Protein 1XVS (pdb70)

Organism: Vibrio cholerae serotype O1 (strain ATCC 39315 / El Tor Inaba N16961) (NCBI:txid243277)

Solvent-accessible surface area: 13783 Å² total

Structure (mmCIF, N/CA/C/O backbone):
data_1XVS
#
_entry.id   1XVS
#
_cell.length_a   90.138
_cell.length_b   67.998
_cell.length_c   64.002
_cell.angle_alpha   90.00
_cell.angle_beta   131.43
_cell.angle_gamma   90.00
#
_symmetry.space_group_name_H-M   'C 1 2 1'
#
loop_
_entity.id
_entity.type
_entity.pdbx_description
1 polymer 'Protein apaG'
2 non-polymer GLYCEROL
3 water water
#
loop_
_atom_site.group_PDB
_atom_site.id
_atom_site.type_symbol
_atom_site.label_atom_id
_atom_site.label_alt_id
_atom_site.label_comp_id
_atom_site.label_asym_id
_atom_site.label_entity_id
_atom_site.label_seq_id
_atom_site.pdbx_PDB_ins_code
_atom_site.Cartn_x
_atom_site.Cartn_y
_atom_site.Cartn_z
_atom_site.occupancy
_atom_site.B_iso_or_equiv
_atom_site.auth_seq_id
_atom_site.auth_comp_id
_atom_site.auth_asym_id
_atom_site.auth_atom_id
_atom_site.pdbx_PDB_model_num
ATOM 9 N N . ASP A 1 2 ? 10.624 -6.019 25.524 1.00 24.92 2 ASP A N 1
ATOM 10 C CA . ASP A 1 2 ? 11.002 -5.232 24.380 1.00 25.01 2 ASP A CA 1
ATOM 11 C C . ASP A 1 2 ? 9.929 -5.148 23.337 1.00 22.38 2 ASP A C 1
ATOM 12 O O . ASP A 1 2 ? 9.573 -6.141 22.800 1.00 18.71 2 ASP A O 1
ATOM 17 N N . VAL A 1 3 ? 9.450 -3.947 23.027 1.00 18.89 3 VAL A N 1
ATOM 18 C CA . VAL A 1 3 ? 8.367 -3.812 22.010 1.00 19.00 3 VAL A CA 1
ATOM 19 C C . VAL A 1 3 ? 8.714 -2.843 20.887 1.00 18.69 3 VAL A C 1
ATOM 20 O O . VAL A 1 3 ? 7.844 -2.178 20.340 1.00 19.88 3 VAL A O 1
ATOM 24 N N . SER A 1 4 ? 10.002 -2.669 20.659 1.00 20.54 4 SER A N 1
ATOM 25 C CA . SER A 1 4 ? 10.546 -1.835 19.566 1.00 22.69 4 SER A CA 1
ATOM 26 C C . SER A 1 4 ? 11.261 -2.804 18.627 1.00 22.07 4 SER A C 1
ATOM 27 O O . SER A 1 4 ? 11.870 -3.803 19.127 1.00 25.56 4 SER A O 1
ATOM 30 N N . LEU A 1 5 ? 11.307 -2.551 17.319 1.00 22.23 5 LEU A N 1
ATOM 31 C CA . LEU A 1 5 ? 12.128 -3.482 16.416 1.00 22.40 5 LEU A CA 1
ATOM 32 C C . LEU A 1 5 ? 13.620 -3.405 16.794 1.00 21.21 5 LEU A C 1
ATOM 33 O O . LEU A 1 5 ? 14.028 -2.412 17.352 1.00 21.55 5 LEU A O 1
ATOM 38 N N . PRO A 1 6 ? 14.418 -4.449 16.554 1.00 22.06 6 PRO A N 1
ATOM 39 C CA . PRO A 1 6 ? 15.861 -4.344 16.872 1.00 21.22 6 PRO A CA 1
ATOM 40 C C . PRO A 1 6 ? 16.524 -3.078 16.290 1.00 21.65 6 PRO A C 1
ATOM 41 O O . PRO A 1 6 ? 16.276 -2.722 15.195 1.00 21.23 6 PRO A O 1
ATOM 45 N N . CYS A 1 7 ? 17.273 -2.347 17.083 1.00 20.98 7 CYS A N 1
ATOM 46 C CA . CYS A 1 7 ? 17.881 -1.126 16.550 1.00 23.63 7 CYS A CA 1
ATOM 47 C C . CYS A 1 7 ? 19.136 -1.427 15.681 1.00 22.63 7 CYS A C 1
ATOM 48 O O . CYS A 1 7 ? 20.109 -2.032 16.167 1.00 22.99 7 CYS A O 1
ATOM 51 N N . ILE A 1 8 ? 19.066 -1.031 14.417 1.00 24.06 8 ILE A N 1
ATOM 52 C CA . ILE A 1 8 ? 20.131 -1.175 13.478 1.00 23.29 8 ILE A CA 1
ATOM 53 C C . ILE A 1 8 ? 20.573 0.244 13.119 1.00 23.43 8 ILE A C 1
ATOM 54 O O . ILE A 1 8 ? 19.696 1.002 12.610 1.00 23.58 8 ILE A O 1
ATOM 59 N N . LYS A 1 9 ? 21.860 0.637 13.336 1.00 20.69 9 LYS A N 1
ATOM 60 C CA . LYS A 1 9 ? 22.307 1.983 12.960 1.00 23.58 9 LYS A CA 1
ATOM 61 C C . LYS A 1 9 ? 23.106 1.867 11.673 1.00 21.60 9 LYS A C 1
ATOM 62 O O . LYS A 1 9 ? 24.015 1.122 11.569 1.00 21.10 9 LYS A O 1
ATOM 68 N N . ILE A 1 10 ? 22.744 2.583 10.650 1.00 25.16 10 ILE A N 1
ATOM 69 C CA . ILE A 1 10 ? 23.533 2.544 9.375 1.00 23.87 10 ILE A CA 1
ATOM 70 C C . ILE A 1 10 ? 24.225 3.897 9.072 1.00 24.00 10 ILE A C 1
ATOM 71 O O . ILE A 1 10 ? 23.602 4.984 9.171 1.00 21.06 10 ILE A O 1
ATOM 76 N N . GLN A 1 11 ? 25.517 3.836 8.712 1.00 23.06 11 GLN A N 1
ATOM 77 C CA . GLN A 1 11 ? 26.282 5.005 8.303 1.00 22.14 11 GLN A CA 1
ATOM 78 C C . GLN A 1 11 ? 26.893 4.748 6.932 1.00 19.75 11 GLN A C 1
ATOM 79 O O . GLN A 1 11 ? 27.151 3.652 6.592 1.00 19.17 11 GLN A O 1
ATOM 85 N N . VAL A 1 12 ? 27.154 5.778 6.194 1.00 17.75 12 VAL A N 1
ATOM 86 C CA . VAL A 1 12 ? 27.626 5.600 4.884 1.00 19.45 12 VAL A CA 1
ATOM 87 C C . VAL A 1 12 ? 28.659 6.708 4.631 1.00 21.00 12 VAL A C 1
ATOM 88 O O . VAL A 1 12 ? 28.576 7.819 5.200 1.00 20.46 12 VAL A O 1
ATOM 92 N N . GLN A 1 13 ? 29.714 6.386 3.892 1.00 21.89 13 GLN A N 1
ATOM 93 C CA . GLN A 1 13 ? 30.636 7.408 3.404 1.00 23.18 13 GLN A CA 1
ATOM 94 C C . GLN A 1 13 ? 30.713 7.131 1.920 1.00 22.99 13 GLN A C 1
ATOM 95 O O . GLN A 1 13 ? 30.719 5.969 1.499 1.00 22.05 13 GLN A O 1
ATOM 101 N N . THR A 1 14 ? 30.910 8.160 1.142 1.00 22.51 14 THR A N 1
ATOM 102 C CA . THR A 1 14 ? 30.928 8.046 -0.318 1.00 25.56 14 THR A CA 1
ATOM 103 C C . THR A 1 14 ? 32.105 8.859 -0.834 1.00 25.83 14 THR A C 1
ATOM 104 O O . THR A 1 14 ? 32.691 9.677 -0.108 1.00 25.45 14 THR A O 1
ATOM 108 N N . ARG A 1 15 ? 32.523 8.536 -2.056 1.00 25.65 15 ARG A N 1
ATOM 109 C CA . ARG A 1 15 ? 33.698 9.139 -2.673 1.00 25.38 15 ARG A CA 1
ATOM 110 C C . ARG A 1 15 ? 33.428 8.974 -4.149 1.00 23.04 15 ARG A C 1
ATOM 111 O O . ARG A 1 15 ? 33.101 7.906 -4.576 1.00 22.89 15 ARG A O 1
ATOM 119 N N . TYR A 1 16 ? 33.572 10.030 -4.916 1.00 23.01 16 TYR A N 1
ATOM 120 C CA . TYR A 1 16 ? 33.655 9.976 -6.384 1.00 24.39 16 TYR A CA 1
ATOM 121 C C . TYR A 1 16 ? 35.008 9.366 -6.822 1.00 25.14 16 TYR A C 1
ATOM 122 O O . TYR A 1 16 ? 36.033 9.780 -6.329 1.00 27.30 16 TYR A O 1
ATOM 131 N N . ILE A 1 17 ? 34.987 8.403 -7.737 1.00 25.78 17 ILE A N 1
ATOM 132 C CA . ILE A 1 17 ? 36.118 7.773 -8.303 1.00 25.51 17 ILE A CA 1
ATOM 133 C C . ILE A 1 17 ? 36.407 8.449 -9.681 1.00 25.71 17 ILE A C 1
ATOM 134 O O . ILE A 1 17 ? 35.846 8.110 -10.739 1.00 24.11 17 ILE A O 1
ATOM 139 N N . GLU A 1 18 ? 37.286 9.423 -9.656 1.00 25.40 18 GLU A N 1
ATOM 140 C CA . GLU A 1 18 ? 37.609 10.132 -10.881 1.00 31.15 18 GLU A CA 1
ATOM 141 C C . GLU A 1 18 ? 38.244 9.213 -11.946 1.00 32.82 18 GLU A C 1
ATOM 142 O O . GLU A 1 18 ? 37.865 9.286 -13.154 1.00 32.14 18 GLU A O 1
ATOM 148 N N . GLU A 1 19 ? 39.116 8.297 -11.459 1.00 34.15 19 GLU A N 1
ATOM 149 C CA . GLU A 1 19 ? 39.777 7.229 -12.278 1.00 37.56 19 GLU A CA 1
ATOM 150 C C . GLU A 1 19 ? 38.861 6.148 -12.924 1.00 36.81 19 GLU A C 1
ATOM 151 O O . GLU A 1 19 ? 39.295 5.368 -13.778 1.00 36.59 19 GLU A O 1
ATOM 157 N N . GLN A 1 20 ? 37.594 6.130 -12.565 1.00 35.92 20 GLN A N 1
ATOM 158 C CA . GLN A 1 20 ? 36.680 5.231 -13.232 1.00 34.93 20 GLN A CA 1
ATOM 159 C C . GLN A 1 20 ? 35.615 5.922 -14.034 1.00 33.80 20 GLN A C 1
ATOM 160 O O . GLN A 1 20 ? 34.786 5.238 -14.640 1.00 33.27 20 GLN A O 1
ATOM 166 N N . SER A 1 21 ? 35.652 7.270 -14.045 1.00 31.01 21 SER A N 1
ATOM 167 C CA . SER A 1 21 ? 34.595 8.105 -14.578 1.00 29.21 21 SER A CA 1
ATOM 168 C C . SER A 1 21 ? 35.036 8.677 -15.876 1.00 27.65 21 SER A C 1
ATOM 169 O O . SER A 1 21 ? 36.202 8.754 -16.123 1.00 28.01 21 SER A O 1
ATOM 172 N N . ASN A 1 22 ? 34.073 9.175 -16.642 1.00 27.09 22 ASN A N 1
ATOM 173 C CA . ASN A 1 22 ? 34.316 9.893 -17.889 1.00 26.00 22 ASN A CA 1
ATOM 174 C C . ASN A 1 22 ? 33.216 10.960 -18.032 1.00 25.62 22 ASN A C 1
ATOM 175 O O . ASN A 1 22 ? 32.187 10.677 -18.652 1.00 26.83 22 ASN A O 1
ATOM 180 N N . PRO A 1 23 ? 33.391 12.170 -17.415 1.00 25.02 23 PRO A N 1
ATOM 181 C CA . PRO A 1 23 ? 32.405 13.282 -17.471 1.00 23.85 23 PRO A CA 1
ATOM 182 C C . PRO A 1 23 ? 31.966 13.619 -18.872 1.00 24.59 23 PRO A C 1
ATOM 183 O O . PRO A 1 23 ? 30.771 13.784 -19.131 1.00 24.17 23 PRO A O 1
ATOM 187 N N . GLU A 1 24 ? 32.895 13.594 -19.798 1.00 24.47 24 GLU A N 1
ATOM 188 C CA . GLU A 1 24 ? 32.566 13.794 -21.173 1.00 27.80 24 GLU A CA 1
ATOM 189 C C . GLU A 1 24 ? 31.484 12.911 -21.726 1.00 26.72 24 GLU A C 1
ATOM 190 O O . GLU A 1 24 ? 30.649 13.359 -22.473 1.00 28.44 24 GLU A O 1
ATOM 196 N N . TYR A 1 25 ? 31.549 11.652 -21.398 1.00 26.66 25 TYR A N 1
ATOM 197 C CA . TYR A 1 25 ? 30.556 10.664 -21.787 1.00 27.16 25 TYR A CA 1
ATOM 198 C C . TYR A 1 25 ? 29.485 10.479 -20.703 1.00 28.51 25 TYR A C 1
ATOM 199 O O . TYR A 1 25 ? 28.915 9.388 -20.642 1.00 29.14 25 TYR A O 1
ATOM 208 N N . GLN A 1 26 ? 29.277 11.465 -19.811 1.00 28.90 26 GLN A N 1
ATOM 209 C CA . GLN A 1 26 ? 28.271 11.334 -18.760 1.00 29.32 26 GLN A CA 1
ATOM 210 C C . GLN A 1 26 ? 28.315 10.055 -17.999 1.00 28.69 26 GLN A C 1
ATOM 211 O O . GLN A 1 26 ? 27.345 9.345 -17.863 1.00 28.30 26 GLN A O 1
ATOM 217 N N . ARG A 1 27 ? 29.472 9.756 -17.462 1.00 28.74 27 ARG A N 1
ATOM 218 C CA . ARG A 1 27 ? 29.645 8.593 -16.676 1.00 27.44 27 ARG A CA 1
ATOM 219 C C . ARG A 1 27 ? 30.391 9.056 -15.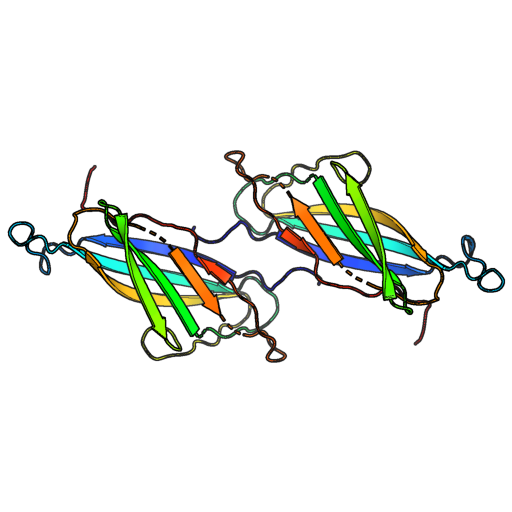427 1.00 25.63 27 ARG A C 1
ATOM 220 O O . ARG A 1 27 ? 31.552 9.485 -15.470 1.00 24.65 27 ARG A O 1
ATOM 228 N N . PHE A 1 28 ? 29.694 8.969 -14.296 1.00 24.57 28 PHE A N 1
ATOM 229 C CA . PHE A 1 28 ? 30.195 9.460 -13.012 1.00 24.73 28 PHE A CA 1
ATOM 230 C C . PHE A 1 28 ? 30.114 8.328 -12.027 1.00 25.10 28 PHE A C 1
ATOM 231 O O . PHE A 1 28 ? 28.997 7.873 -11.778 1.00 25.57 28 PHE A O 1
ATOM 239 N N . VAL A 1 29 ? 31.282 7.839 -11.534 1.00 24.30 29 VAL A N 1
ATOM 240 C CA . VAL A 1 29 ? 31.373 6.633 -10.733 1.00 24.13 29 VAL A CA 1
ATOM 241 C C . VAL A 1 29 ? 31.694 6.966 -9.289 1.00 24.80 29 VAL A C 1
ATOM 242 O O . VAL A 1 29 ? 32.630 7.747 -8.997 1.00 21.82 29 VAL A O 1
ATOM 246 N N . PHE A 1 30 ? 30.914 6.333 -8.381 1.00 24.37 30 PHE A N 1
ATOM 247 C CA . PHE A 1 30 ? 30.997 6.583 -6.957 1.00 23.31 30 PHE A CA 1
ATOM 248 C C . PHE A 1 30 ? 31.248 5.268 -6.193 1.00 22.88 30 PHE A C 1
ATOM 249 O O . PHE A 1 30 ? 30.781 4.195 -6.559 1.00 21.52 30 PHE A O 1
ATOM 257 N N . ALA A 1 31 ? 32.034 5.364 -5.131 1.00 21.87 31 ALA A N 1
ATOM 258 C CA . ALA A 1 31 ? 32.261 4.237 -4.270 1.00 21.70 31 ALA A CA 1
ATOM 259 C C . ALA A 1 31 ? 31.495 4.571 -2.975 1.00 21.88 31 ALA A C 1
ATOM 260 O O . ALA A 1 31 ? 31.332 5.747 -2.662 1.00 21.74 31 ALA A O 1
ATOM 262 N N . TYR A 1 32 ? 30.886 3.581 -2.324 1.00 23.25 32 TYR A N 1
ATOM 263 C CA . TYR A 1 32 ? 30.284 3.765 -0.993 1.00 24.50 32 TYR A CA 1
ATOM 264 C C . TYR A 1 32 ? 30.698 2.753 0.024 1.00 23.19 32 TYR A C 1
ATOM 265 O O . TYR A 1 32 ? 30.763 1.595 -0.289 1.00 24.11 32 TYR A O 1
ATOM 274 N N . LEU A 1 33 ? 30.927 3.209 1.256 1.00 22.55 33 LEU A N 1
ATOM 275 C CA . LEU A 1 33 ? 31.356 2.351 2.331 1.00 20.35 33 LEU A CA 1
ATOM 276 C C . LEU A 1 33 ? 30.311 2.367 3.486 1.00 19.01 33 LEU A C 1
ATOM 277 O O . LEU A 1 33 ? 29.969 3.424 3.986 1.00 16.33 33 LEU A O 1
ATOM 282 N N . ILE A 1 34 ? 29.717 1.225 3.835 1.00 16.47 34 ILE A N 1
ATOM 283 C CA . ILE A 1 34 ? 28.580 1.234 4.686 1.00 18.72 34 ILE A CA 1
ATOM 284 C C . ILE A 1 34 ? 28.879 0.418 5.904 1.00 18.11 34 ILE A C 1
ATOM 285 O O . ILE A 1 34 ? 29.432 -0.642 5.798 1.00 19.94 34 ILE A O 1
ATOM 290 N N . THR A 1 35 ? 28.450 0.891 7.053 1.00 20.13 35 THR A N 1
ATOM 291 C CA . THR A 1 35 ? 28.669 0.245 8.355 1.00 20.58 35 THR A CA 1
ATOM 292 C C . THR A 1 35 ? 27.262 0.028 8.904 1.00 21.52 35 THR A C 1
ATOM 293 O O . THR A 1 35 ? 26.425 0.922 8.834 1.00 22.88 35 THR A O 1
ATOM 297 N N . ILE A 1 36 ? 27.013 -1.188 9.374 1.00 21.26 36 ILE A N 1
ATOM 298 C CA . ILE A 1 36 ? 25.765 -1.653 9.941 1.00 21.45 36 ILE A CA 1
ATOM 299 C C . ILE A 1 36 ? 26.103 -2.088 11.355 1.00 22.92 36 ILE A C 1
ATOM 300 O O . ILE A 1 36 ? 26.865 -3.047 11.520 1.00 21.96 36 ILE A O 1
ATOM 305 N N . LYS A 1 37 ? 25.625 -1.329 12.347 1.00 22.93 37 LYS A N 1
ATOM 306 C CA . LYS A 1 37 ? 25.886 -1.613 13.789 1.00 22.85 37 LYS A CA 1
ATOM 307 C C . LYS A 1 37 ? 24.614 -2.167 14.428 1.00 22.37 37 LYS A C 1
ATOM 308 O O . LYS A 1 37 ? 23.501 -1.555 14.280 1.00 21.14 37 LYS A O 1
ATOM 314 N N . ASN A 1 38 ? 24.725 -3.319 15.071 1.00 19.53 38 ASN A N 1
ATOM 315 C CA . ASN A 1 38 ? 23.617 -3.930 15.680 1.00 20.44 38 ASN A CA 1
ATOM 316 C C . ASN A 1 38 ? 23.619 -3.329 17.064 1.00 22.47 38 ASN A C 1
ATOM 317 O O . ASN A 1 38 ? 24.578 -3.533 17.846 1.00 23.81 38 ASN A O 1
ATOM 322 N N . LEU A 1 39 ? 22.614 -2.493 17.327 1.00 23.56 39 LEU A N 1
ATOM 323 C CA . LEU A 1 39 ? 22.437 -1.967 18.678 1.00 24.20 39 LEU A CA 1
ATOM 324 C C . LEU A 1 39 ? 21.395 -2.649 19.497 1.00 22.71 39 LEU A C 1
ATOM 325 O O . LEU A 1 39 ? 20.926 -2.095 20.493 1.00 23.95 39 LEU A O 1
ATOM 330 N N . SER A 1 40 ? 21.051 -3.875 19.185 1.00 23.96 40 SER A N 1
ATOM 331 C CA . SER A 1 40 ? 19.921 -4.551 19.893 1.00 25.23 40 SER A CA 1
ATOM 332 C C . SER A 1 40 ? 20.510 -5.532 20.912 1.00 25.75 40 SER A C 1
ATOM 333 O O . SER A 1 40 ? 21.735 -5.557 21.081 1.00 23.81 40 SER A O 1
ATOM 336 N N . SER A 1 41 ? 19.687 -6.374 21.547 1.00 26.54 41 SER A N 1
ATOM 337 C CA . SER A 1 41 ? 20.353 -7.392 22.394 1.00 28.59 41 SER A CA 1
ATOM 338 C C . SER A 1 41 ? 20.421 -8.774 21.771 1.00 28.41 41 SER A C 1
ATOM 339 O O . SER A 1 41 ? 20.737 -9.701 22.480 1.00 30.34 41 SER A O 1
ATOM 342 N N . GLN A 1 42 ? 20.217 -8.878 20.465 1.00 26.38 42 GLN A N 1
ATOM 343 C CA . GLN A 1 42 ? 20.208 -10.171 19.882 1.00 23.21 42 GLN A CA 1
ATOM 344 C C . GLN A 1 42 ? 21.028 -10.134 18.644 1.00 22.51 42 GLN A C 1
ATOM 345 O O . GLN A 1 42 ? 21.349 -9.079 18.131 1.00 17.94 42 GLN A O 1
ATOM 351 N N . THR A 1 43 ? 21.411 -11.309 18.160 1.00 22.61 43 THR A N 1
ATOM 352 C CA . THR A 1 43 ? 22.144 -11.329 16.958 1.00 23.22 43 THR A CA 1
ATOM 353 C C . THR A 1 43 ? 21.144 -11.237 15.788 1.00 19.03 43 THR A C 1
ATOM 354 O O . THR A 1 43 ? 20.067 -11.809 15.820 1.00 22.25 43 THR A O 1
ATOM 358 N N . VAL A 1 44 ? 21.488 -10.479 14.774 1.00 19.69 44 VAL A N 1
ATOM 359 C CA . VAL A 1 44 ? 20.586 -10.301 13.597 1.00 19.51 44 VAL A CA 1
ATOM 360 C C . VAL A 1 44 ? 21.264 -10.658 12.309 1.00 19.25 44 VAL A C 1
ATOM 361 O O . VAL A 1 44 ? 22.446 -10.785 12.323 1.00 18.18 44 VAL A O 1
ATOM 365 N N . GLN A 1 45 ? 20.552 -10.714 11.174 1.00 17.06 45 GLN A N 1
ATOM 366 C CA . GLN A 1 45 ? 21.219 -11.185 9.952 1.00 17.06 45 GLN A CA 1
ATOM 367 C C . GLN A 1 45 ? 20.593 -10.503 8.832 1.00 18.34 45 GLN A C 1
ATOM 368 O O . GLN A 1 45 ? 19.334 -10.349 8.793 1.00 18.85 45 GLN A O 1
ATOM 374 N N . LEU A 1 46 ? 21.472 -9.976 7.981 1.00 21.77 46 LEU A N 1
ATOM 375 C CA . LEU A 1 46 ? 21.075 -9.173 6.797 1.00 22.04 46 LEU A CA 1
ATOM 376 C C . LEU A 1 46 ? 20.832 -10.124 5.622 1.00 22.39 46 LEU A C 1
ATOM 377 O O . LEU A 1 46 ? 21.735 -10.832 5.151 1.00 20.84 46 LEU A O 1
ATOM 390 N N . SER A 1 48 ? 18.697 -9.523 2.713 1.00 25.18 48 SER A N 1
ATOM 391 C CA . SER A 1 48 ? 18.617 -9.022 1.381 1.00 26.37 48 SER A CA 1
ATOM 392 C C . SER A 1 48 ? 18.579 -7.499 1.362 1.00 25.68 48 SER A C 1
ATOM 393 O O . SER A 1 48 ? 18.540 -6.853 2.439 1.00 22.32 48 SER A O 1
ATOM 396 N N . ARG A 1 49 ? 18.669 -6.937 0.151 1.00 23.57 49 ARG A N 1
ATOM 397 C CA . ARG A 1 49 ? 18.730 -5.470 -0.019 1.00 24.36 49 ARG A CA 1
ATOM 398 C C . ARG A 1 49 ? 17.968 -4.934 -1.243 1.00 22.39 49 ARG A C 1
ATOM 399 O O . ARG A 1 49 ? 17.720 -5.654 -2.234 1.00 21.79 49 ARG A O 1
ATOM 407 N N . ARG A 1 50 ? 17.489 -3.717 -1.111 1.00 20.94 50 ARG A N 1
ATOM 408 C CA . ARG A 1 50 ? 16.823 -3.085 -2.220 1.00 24.38 50 ARG A CA 1
ATOM 409 C C . ARG A 1 50 ? 17.194 -1.622 -2.244 1.00 23.68 50 ARG A C 1
ATOM 410 O O . ARG A 1 50 ? 17.001 -0.943 -1.249 1.00 21.34 50 ARG A O 1
ATOM 418 N N . TRP A 1 51 ? 17.711 -1.184 -3.393 1.00 22.92 51 TRP A N 1
ATOM 419 C CA . TRP A 1 51 ? 18.146 0.161 -3.572 1.00 24.27 51 TRP A CA 1
ATOM 420 C C . TRP A 1 51 ? 17.280 0.846 -4.598 1.00 23.46 51 TRP A C 1
ATOM 421 O O . TRP A 1 51 ? 16.893 0.242 -5.646 1.00 21.75 51 TRP A O 1
ATOM 432 N N . LEU A 1 52 ? 17.071 2.148 -4.313 1.00 23.08 52 LEU A N 1
ATOM 433 C CA . LEU A 1 52 ? 16.434 3.034 -5.256 1.00 22.14 52 LEU A CA 1
ATOM 434 C C . LEU A 1 52 ? 17.432 4.165 -5.520 1.00 23.30 52 LEU A C 1
ATOM 435 O O . LEU A 1 52 ? 17.683 4.922 -4.637 1.00 22.64 52 LEU A O 1
ATOM 440 N N . ILE A 1 53 ? 17.922 4.299 -6.746 1.00 21.69 53 ILE A N 1
ATOM 441 C CA . ILE A 1 53 ? 19.077 5.119 -7.062 1.00 22.71 53 ILE A CA 1
ATOM 442 C C . ILE A 1 53 ? 18.549 6.120 -8.014 1.00 23.95 53 ILE A C 1
ATOM 443 O O . ILE A 1 53 ? 17.933 5.724 -9.003 1.00 24.97 53 ILE A O 1
ATOM 448 N N . THR A 1 54 ? 18.668 7.413 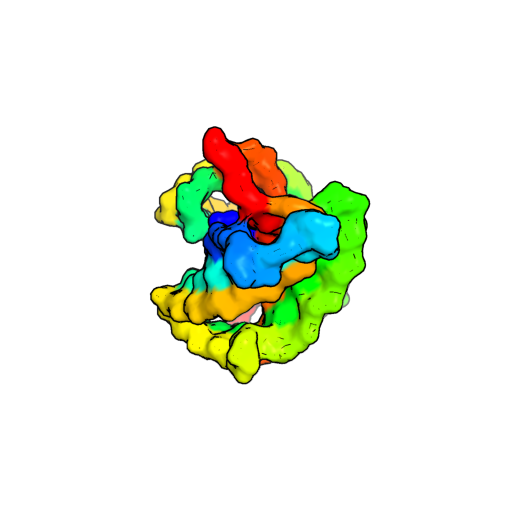-7.659 1.00 23.17 54 THR A N 1
ATOM 449 C CA . THR A 1 54 ? 18.082 8.493 -8.497 1.00 24.34 54 THR A CA 1
ATOM 450 C C . THR A 1 54 ? 19.181 9.464 -8.938 1.00 22.82 54 THR A C 1
ATOM 451 O O . THR A 1 54 ? 19.870 9.987 -8.113 1.00 23.98 54 THR A O 1
ATOM 455 N N . ASP A 1 55 ? 19.344 9.682 -10.227 1.00 20.27 55 ASP A N 1
ATOM 456 C CA . ASP A 1 55 ? 20.283 10.653 -10.626 1.00 19.08 55 ASP A CA 1
ATOM 457 C C . ASP A 1 55 ? 19.698 12.079 -10.533 1.00 20.48 55 ASP A C 1
ATOM 458 O O . ASP A 1 55 ? 18.552 12.256 -10.142 1.00 17.76 55 ASP A O 1
ATOM 463 N N . ALA A 1 56 ? 20.475 13.079 -11.006 1.00 21.56 56 ALA A N 1
ATOM 464 C CA . ALA A 1 56 ? 20.259 14.434 -10.636 1.00 23.98 56 ALA A CA 1
ATOM 465 C C . ALA A 1 56 ? 19.156 14.948 -11.480 1.00 24.31 56 ALA A C 1
ATOM 466 O O . ALA A 1 56 ? 18.584 15.984 -11.171 1.00 23.53 56 ALA A O 1
ATOM 468 N N . ASP A 1 57 ? 18.891 14.234 -12.549 1.00 24.57 57 ASP A N 1
ATOM 469 C CA . ASP A 1 57 ? 17.779 14.574 -13.397 1.00 25.97 57 ASP A CA 1
ATOM 470 C C . ASP A 1 57 ? 16.569 13.812 -13.013 1.00 27.19 57 ASP A C 1
ATOM 471 O O . ASP A 1 57 ? 15.501 14.069 -13.562 1.00 27.88 57 ASP A O 1
ATOM 476 N N . GLY A 1 58 ? 16.690 12.909 -12.034 1.00 26.19 58 GLY A N 1
ATOM 477 C CA . GLY A 1 58 ? 15.488 12.284 -11.600 1.00 26.54 58 GLY A CA 1
ATOM 478 C C . GLY A 1 58 ? 15.259 10.912 -12.150 1.00 27.43 58 GLY A C 1
ATOM 479 O O . GLY A 1 58 ? 14.204 10.309 -11.905 1.00 28.47 58 GLY A O 1
ATOM 480 N N . LYS A 1 59 ? 16.239 10.367 -12.847 1.00 27.34 59 LYS A N 1
ATOM 481 C CA . LYS A 1 59 ? 16.060 9.037 -13.414 1.00 27.71 59 LYS A CA 1
ATOM 482 C C . LYS A 1 59 ? 16.324 8.000 -12.325 1.00 27.58 59 LYS A C 1
ATOM 483 O O . LYS A 1 59 ? 17.390 8.056 -11.674 1.00 25.12 59 LYS A O 1
ATOM 489 N N . GLN A 1 60 ? 15.392 7.022 -12.209 1.00 27.51 60 GLN A N 1
ATOM 490 C CA . GLN A 1 60 ? 15.318 6.051 -11.121 1.00 26.98 60 GLN A CA 1
ATOM 491 C C . GLN A 1 60 ? 15.642 4.662 -11.634 1.00 27.72 60 GLN A C 1
ATOM 492 O O . GLN A 1 60 ? 15.253 4.285 -12.744 1.00 27.38 60 GLN A O 1
ATOM 498 N N . THR A 1 61 ? 16.357 3.893 -10.827 1.00 27.61 61 THR A N 1
ATOM 499 C CA . THR A 1 61 ? 16.755 2.565 -11.213 1.00 28.20 61 THR A CA 1
ATOM 500 C C . THR A 1 61 ? 16.598 1.732 -9.897 1.00 27.38 61 THR A C 1
ATOM 501 O O . THR A 1 61 ? 16.715 2.321 -8.843 1.00 27.75 61 THR A O 1
ATOM 505 N N . VAL A 1 62 ? 16.300 0.413 -9.943 1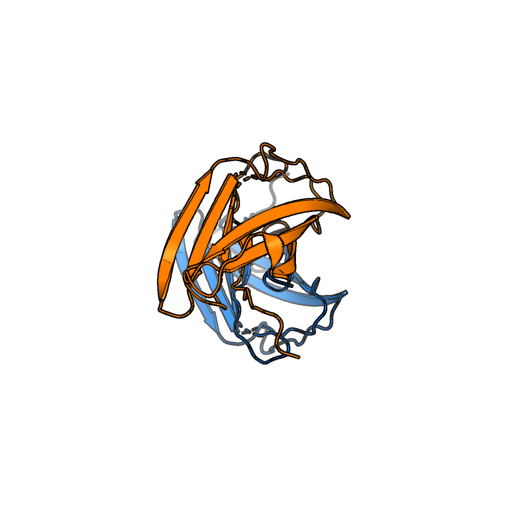.00 26.34 62 VAL A N 1
ATOM 506 C CA . VAL A 1 62 ? 16.189 -0.389 -8.790 1.00 24.57 62 VAL A CA 1
ATOM 507 C C . VAL A 1 62 ? 17.168 -1.517 -8.941 1.00 26.01 62 VAL A C 1
ATOM 508 O O . VAL A 1 62 ? 17.326 -2.089 -10.020 1.00 26.09 62 VAL A O 1
ATOM 512 N N . VAL A 1 63 ? 17.810 -1.819 -7.811 1.00 23.89 63 VAL A N 1
ATOM 513 C CA . VAL A 1 63 ? 18.837 -2.784 -7.721 1.00 24.39 63 VAL A CA 1
ATOM 514 C C . VAL A 1 63 ? 18.510 -3.574 -6.442 1.00 25.19 63 VAL A C 1
ATOM 515 O O . VAL A 1 63 ? 18.452 -2.993 -5.364 1.00 22.89 63 VAL A O 1
ATOM 519 N N . GLU A 1 64 ? 18.287 -4.895 -6.566 1.00 25.11 64 GLU A N 1
ATOM 520 C CA . GLU A 1 64 ? 18.004 -5.704 -5.376 1.00 28.44 64 GLU A CA 1
ATOM 521 C C . GLU A 1 64 ? 18.699 -7.045 -5.518 1.00 27.55 64 GLU A C 1
ATOM 522 O O . GLU A 1 64 ? 19.160 -7.449 -6.626 1.00 26.62 64 GLU A O 1
ATOM 528 N N . GLY A 1 65 ? 18.772 -7.733 -4.394 1.00 25.75 65 GLY A N 1
ATOM 529 C CA . GLY A 1 65 ? 19.291 -9.092 -4.382 1.00 27.34 65 GLY A CA 1
ATOM 530 C C . GLY A 1 65 ? 19.527 -9.545 -2.924 1.00 28.48 65 GLY A C 1
ATOM 531 O O . GLY A 1 65 ? 19.331 -8.747 -1.974 1.00 26.09 65 GLY A O 1
ATOM 532 N N . ASP A 1 66 ? 20.039 -10.751 -2.773 1.00 26.75 66 ASP A N 1
ATOM 533 C CA . ASP A 1 66 ? 20.257 -11.320 -1.441 1.00 29.77 66 ASP A CA 1
ATOM 534 C C . ASP A 1 66 ? 21.613 -10.896 -0.984 1.00 29.73 66 ASP A C 1
ATOM 535 O O . ASP A 1 66 ? 22.520 -10.753 -1.796 1.00 31.11 66 ASP A O 1
ATOM 540 N N . GLY A 1 67 ? 21.785 -10.716 0.301 1.00 29.99 67 GLY A N 1
ATOM 541 C CA . GLY A 1 67 ? 23.089 -10.348 0.799 1.00 29.77 67 GLY A CA 1
ATOM 542 C C . GLY A 1 67 ? 23.608 -8.976 0.389 1.00 30.08 67 GLY A C 1
ATOM 543 O O . GLY A 1 67 ? 22.983 -8.232 -0.374 1.00 29.56 67 GLY A O 1
ATOM 544 N N . VAL A 1 68 ? 24.752 -8.631 0.967 1.00 29.16 68 VAL A N 1
ATOM 545 C CA . VAL A 1 68 ? 25.514 -7.562 0.475 1.00 28.02 68 VAL A CA 1
ATOM 546 C C . VAL A 1 68 ? 26.881 -8.110 0.068 1.00 28.05 68 VAL A C 1
ATOM 547 O O . VAL A 1 68 ? 27.503 -8.869 0.807 1.00 27.34 68 VAL A O 1
ATOM 551 N N . VAL A 1 69 ? 27.325 -7.739 -1.137 1.00 28.96 69 VAL A N 1
ATOM 552 C CA . VAL A 1 69 ? 28.599 -8.227 -1.657 1.00 30.79 69 VAL A CA 1
ATOM 553 C C . VAL A 1 69 ? 28.677 -9.740 -1.549 1.00 30.11 69 VAL A C 1
ATOM 554 O O . VAL A 1 69 ? 29.718 -10.310 -1.154 1.00 30.85 69 VAL A O 1
ATOM 558 N N . GLY A 1 70 ? 27.561 -10.390 -1.796 1.00 29.22 70 GLY A N 1
ATOM 559 C CA . GLY A 1 70 ? 27.586 -11.871 -1.889 1.00 30.74 70 GLY A CA 1
ATOM 560 C C . GLY A 1 70 ? 27.442 -12.575 -0.552 1.00 31.58 70 GLY A C 1
ATOM 561 O O . GLY A 1 70 ? 27.537 -13.786 -0.471 1.00 32.76 70 GLY A O 1
ATOM 562 N N . GLU A 1 71 ? 27.193 -11.847 0.524 1.00 31.72 71 GLU A N 1
ATOM 563 C CA . GLU A 1 71 ? 27.047 -12.523 1.799 1.00 31.76 71 GLU A CA 1
ATOM 564 C C . GLU A 1 71 ? 25.871 -12.051 2.597 1.00 28.08 71 GLU A C 1
ATOM 565 O O . GLU A 1 71 ? 25.363 -10.945 2.387 1.00 26.08 71 GLU A O 1
ATOM 571 N N . GLN A 1 72 ? 25.423 -12.878 3.524 1.00 25.53 72 GLN A N 1
ATOM 572 C CA . GLN A 1 72 ? 24.358 -12.443 4.449 1.00 24.75 72 GLN A CA 1
ATOM 573 C C . GLN A 1 72 ? 24.926 -12.345 5.879 1.00 24.47 72 GLN A C 1
ATOM 574 O O . GLN A 1 72 ? 24.972 -13.329 6.592 1.00 24.48 72 GLN A O 1
ATOM 580 N N . PRO A 1 73 ? 25.497 -11.173 6.215 1.00 24.97 73 PRO A N 1
ATOM 581 C CA . PRO A 1 73 ? 26.265 -11.091 7.442 1.00 23.56 73 PRO A CA 1
ATOM 582 C C . PRO A 1 73 ? 25.400 -11.301 8.667 1.00 21.91 73 PRO A C 1
ATOM 583 O O . PRO A 1 73 ? 24.290 -10.764 8.743 1.00 20.62 73 PRO A O 1
ATOM 587 N N . ARG A 1 74 ? 25.975 -11.962 9.662 1.00 20.47 74 ARG A N 1
ATOM 588 C CA . ARG A 1 74 ? 25.233 -12.272 10.894 1.00 19.99 74 ARG A CA 1
ATOM 589 C C . ARG A 1 74 ? 25.868 -11.383 11.907 1.00 21.65 74 ARG A C 1
ATOM 590 O O . ARG A 1 74 ? 27.144 -11.462 12.117 1.00 19.26 74 ARG A O 1
ATOM 598 N N . ILE A 1 75 ? 25.093 -10.489 12.494 1.00 20.16 75 ILE A N 1
ATOM 599 C CA . ILE A 1 75 ? 25.799 -9.493 13.300 1.00 21.83 75 ILE A CA 1
ATOM 600 C C . ILE A 1 75 ? 25.374 -9.696 14.789 1.00 21.51 75 ILE A C 1
ATOM 601 O O . ILE A 1 75 ? 24.239 -9.575 15.102 1.00 20.84 75 ILE A O 1
ATOM 606 N N . LYS A 1 76 ? 26.328 -9.983 15.682 1.00 24.20 76 LYS A N 1
ATOM 607 C CA . LYS A 1 76 ? 26.102 -10.063 17.135 1.00 26.08 76 LYS A CA 1
ATOM 608 C C . LYS A 1 76 ? 25.751 -8.698 17.714 1.00 26.71 76 LYS A C 1
ATOM 609 O O . LYS A 1 76 ? 26.161 -7.661 17.192 1.00 26.67 76 LYS A O 1
ATOM 615 N N . ALA A 1 77 ? 24.990 -8.702 18.808 1.00 28.36 77 ALA A N 1
ATOM 616 C CA . ALA A 1 77 ? 24.745 -7.503 19.628 1.00 27.84 77 ALA A CA 1
ATOM 617 C C . ALA A 1 77 ? 25.999 -6.657 19.772 1.00 27.51 77 ALA A C 1
ATOM 618 O O . ALA A 1 77 ? 27.066 -7.174 20.050 1.00 26.06 77 ALA A O 1
ATOM 620 N N . ASN A 1 78 ? 25.873 -5.342 19.516 1.00 29.24 78 ASN A N 1
ATOM 621 C CA . ASN A 1 78 ? 26.961 -4.406 19.797 1.00 29.06 78 ASN A CA 1
ATOM 622 C C . ASN A 1 78 ? 28.128 -4.611 18.839 1.00 28.49 78 ASN A C 1
ATOM 623 O O . ASN A 1 78 ? 29.223 -4.123 19.087 1.00 29.29 78 ASN A O 1
ATOM 628 N N . ASP A 1 79 ? 27.899 -5.375 17.779 1.00 25.86 79 ASP A N 1
ATOM 629 C CA . ASP A 1 79 ? 28.918 -5.592 16.734 1.00 26.40 79 ASP A CA 1
ATOM 630 C C . ASP A 1 79 ? 28.539 -4.814 15.534 1.00 24.04 79 ASP A C 1
ATOM 631 O O . ASP A 1 79 ? 27.443 -4.261 15.505 1.00 23.52 79 ASP A O 1
ATOM 636 N N . GLU A 1 80 ? 29.427 -4.775 14.538 1.00 24.22 80 GLU A N 1
ATOM 637 C CA . GLU A 1 80 ? 29.105 -4.098 13.299 1.00 24.77 80 GLU A CA 1
ATOM 638 C C . GLU A 1 80 ? 29.634 -4.817 12.093 1.00 23.57 80 GLU A C 1
ATOM 639 O O . GLU A 1 80 ? 30.518 -5.613 12.209 1.00 24.02 80 GLU A O 1
ATOM 645 N N . TYR A 1 81 ? 29.066 -4.529 10.924 1.00 24.68 81 TYR A N 1
ATOM 646 C CA . TYR A 1 81 ? 29.572 -5.108 9.700 1.00 23.73 81 TYR A CA 1
ATOM 647 C C . TYR A 1 81 ? 29.795 -3.958 8.725 1.00 23.30 81 TYR A C 1
ATOM 648 O O . TYR A 1 81 ? 28.885 -3.147 8.515 1.00 20.08 81 TYR A O 1
ATOM 657 N N . THR A 1 82 ? 30.970 -3.941 8.079 1.00 20.91 82 THR A N 1
ATOM 658 C CA . THR A 1 82 ? 31.217 -2.934 7.098 1.00 23.03 82 THR A CA 1
ATOM 659 C C . THR A 1 82 ? 31.443 -3.543 5.707 1.00 22.10 82 THR A C 1
ATOM 660 O O . THR A 1 82 ? 32.065 -4.570 5.547 1.00 21.46 82 THR A O 1
ATOM 664 N N . TYR A 1 83 ? 31.000 -2.861 4.685 1.00 20.93 83 TYR A N 1
ATOM 665 C CA . TYR A 1 83 ? 31.433 -3.274 3.320 1.00 21.62 83 TYR A CA 1
ATOM 666 C C . TYR A 1 83 ? 31.429 -2.146 2.387 1.00 21.67 83 TYR A C 1
ATOM 667 O O . TYR A 1 83 ? 30.852 -1.114 2.694 1.00 22.05 83 TYR A O 1
ATOM 676 N N . SER A 1 84 ? 31.955 -2.345 1.174 1.00 23.87 84 SER A N 1
ATOM 677 C CA . SER A 1 84 ? 31.842 -1.235 0.198 1.00 24.52 84 SER A CA 1
ATOM 678 C C . SER A 1 84 ? 31.391 -1.721 -1.165 1.00 23.39 84 SER A C 1
ATOM 679 O O . SER A 1 84 ? 31.548 -2.888 -1.486 1.00 21.96 84 SER A O 1
ATOM 682 N N . SER A 1 85 ? 30.795 -0.815 -1.930 1.00 21.96 85 SER A N 1
ATOM 683 C CA . SER A 1 85 ? 30.283 -1.157 -3.255 1.00 21.29 85 SER A CA 1
ATOM 684 C C . SER A 1 85 ? 30.345 0.118 -4.108 1.00 20.87 85 SER A C 1
ATOM 685 O O . SER A 1 85 ? 31.140 1.051 -3.845 1.00 20.16 85 SER A O 1
ATOM 688 N N . GLY A 1 86 ? 29.510 0.235 -5.114 1.00 21.07 86 GLY A N 1
ATOM 689 C CA . GLY A 1 86 ? 29.641 1.400 -5.947 1.00 21.52 86 GLY A CA 1
ATOM 690 C C . GLY A 1 86 ? 28.512 1.509 -6.901 1.00 23.32 86 GLY A C 1
ATOM 691 O O . GLY A 1 86 ? 27.721 0.544 -7.069 1.00 18.65 86 GLY A O 1
ATOM 692 N N . THR A 1 87 ? 28.345 2.723 -7.426 1.00 22.20 87 THR A N 1
ATOM 693 C CA . THR A 1 87 ? 27.314 2.872 -8.449 1.00 24.10 87 THR A CA 1
ATOM 694 C C . THR A 1 87 ? 27.861 3.856 -9.448 1.00 24.03 87 THR A C 1
ATOM 695 O O . THR A 1 87 ? 28.721 4.698 -9.081 1.00 24.75 87 THR A O 1
ATOM 699 N N . ALA A 1 88 ? 27.367 3.792 -10.684 1.00 22.36 88 ALA A N 1
ATOM 700 C CA . ALA A 1 88 ? 27.680 4.781 -11.682 1.00 21.96 88 ALA A CA 1
ATOM 701 C C . ALA A 1 88 ? 26.385 5.555 -12.020 1.00 22.42 88 ALA A C 1
ATOM 702 O O . ALA A 1 88 ? 25.308 4.921 -12.143 1.00 23.76 88 ALA A O 1
ATOM 704 N N . LEU A 1 89 ? 26.503 6.886 -12.271 1.00 21.45 89 LEU A N 1
ATOM 705 C CA . LEU A 1 89 ? 25.326 7.683 -12.633 1.00 20.79 89 LEU A CA 1
ATOM 706 C C . LEU A 1 89 ? 25.665 8.382 -13.904 1.00 20.83 89 LEU A C 1
ATOM 707 O O . LEU A 1 89 ? 26.845 8.516 -14.255 1.00 17.27 89 LEU A O 1
ATOM 712 N N . ASP A 1 90 ? 24.614 8.865 -14.574 1.00 20.31 90 ASP A N 1
ATOM 713 C CA . ASP A 1 90 ? 24.800 9.702 -15.756 1.00 22.98 90 ASP A CA 1
ATOM 714 C C . ASP A 1 90 ? 25.093 11.184 -15.407 1.00 22.06 90 ASP A C 1
ATOM 715 O O . ASP A 1 90 ? 25.366 12.000 -16.296 1.00 22.24 90 ASP A O 1
ATOM 720 N N . THR A 1 91 ? 24.940 11.516 -14.132 1.00 21.85 91 THR A N 1
ATOM 721 C CA . THR A 1 91 ? 25.075 12.852 -13.635 1.00 21.87 91 THR A CA 1
ATOM 722 C C . THR A 1 91 ? 26.116 12.892 -12.475 1.00 21.59 91 THR A C 1
ATOM 723 O O . THR A 1 91 ? 26.411 11.840 -11.855 1.00 20.43 91 THR A O 1
ATOM 727 N N . PRO A 1 92 ? 26.675 14.104 -12.191 1.00 18.95 92 PRO A N 1
ATOM 728 C CA . PRO A 1 92 ? 27.736 14.265 -11.141 1.00 19.42 92 PRO A CA 1
ATOM 729 C C . PRO A 1 92 ? 27.292 14.229 -9.692 1.00 18.90 92 PRO A C 1
ATOM 730 O O . PRO A 1 92 ? 28.169 14.272 -8.782 1.00 20.02 92 PRO A O 1
ATOM 734 N N . VAL A 1 93 ? 25.965 14.110 -9.515 1.00 16.00 93 VAL A N 1
ATOM 735 C CA . VAL A 1 93 ? 25.307 14.044 -8.202 1.00 17.92 93 VAL A CA 1
ATOM 736 C C . VAL A 1 93 ? 24.114 13.143 -8.386 1.00 17.58 93 VAL A C 1
ATOM 737 O O . VAL A 1 93 ? 23.593 13.003 -9.544 1.00 18.55 93 VAL A O 1
ATOM 741 N N . GLY A 1 94 ? 23.670 12.536 -7.288 1.00 17.05 94 GLY A N 1
ATOM 742 C CA . GLY A 1 94 ? 22.447 11.684 -7.306 1.00 16.92 94 GLY A CA 1
ATOM 743 C C . GLY A 1 94 ? 22.164 11.295 -5.879 1.00 18.10 94 GLY A C 1
ATOM 744 O O . GLY A 1 94 ? 22.790 11.845 -4.958 1.00 19.26 94 GLY A O 1
ATOM 745 N N . VAL A 1 95 ? 21.294 10.311 -5.694 1.00 18.79 95 VAL A N 1
ATOM 746 C CA . VAL A 1 95 ? 20.746 9.972 -4.351 1.00 18.58 95 VAL A CA 1
ATOM 747 C C . VAL A 1 95 ? 20.595 8.436 -4.366 1.00 20.06 95 VAL A C 1
ATOM 748 O O . VAL A 1 95 ? 20.266 7.869 -5.433 1.00 18.47 95 VAL A O 1
ATOM 760 N N . GLN A 1 97 ? 18.694 5.492 -1.716 1.00 20.22 97 GLN A N 1
ATOM 761 C CA . GLN A 1 97 ? 17.921 5.186 -0.518 1.00 19.74 97 GLN A CA 1
ATOM 762 C C . GLN A 1 97 ? 17.486 3.734 -0.714 1.00 20.30 97 GLN A C 1
ATOM 763 O O . GLN A 1 97 ? 17.547 3.216 -1.816 1.00 21.59 97 GLN A O 1
ATOM 769 N N . GLY A 1 98 ? 17.048 3.086 0.349 1.00 20.53 98 GLY A N 1
ATOM 770 C CA . GLY A 1 98 ? 16.460 1.753 0.175 1.00 20.65 98 GLY A CA 1
ATOM 771 C C . GLY A 1 98 ? 16.174 1.115 1.498 1.00 21.74 98 GLY A C 1
ATOM 772 O O . GLY A 1 98 ? 15.772 1.807 2.489 1.00 20.76 98 GLY A O 1
ATOM 773 N N . GLN A 1 99 ? 16.268 -0.210 1.459 1.00 22.41 99 GLN A N 1
ATOM 774 C CA . GLN A 1 99 ? 16.025 -1.022 2.610 1.00 23.55 99 GLN A CA 1
ATOM 775 C C . GLN A 1 99 ? 16.859 -2.330 2.711 1.00 22.54 99 GLN A C 1
ATOM 776 O O . GLN A 1 99 ? 17.366 -2.847 1.721 1.00 19.65 99 GLN A O 1
ATOM 782 N N . TYR A 1 100 ? 17.140 -2.748 3.939 1.00 21.74 100 TYR A N 1
ATOM 783 C CA . TYR A 1 100 ? 17.657 -4.075 4.192 1.00 22.89 100 TYR A CA 1
ATOM 784 C C . TYR A 1 100 ? 16.496 -4.843 4.824 1.00 21.63 100 TYR A C 1
ATOM 785 O O . TYR A 1 100 ? 15.748 -4.320 5.608 1.00 18.25 100 TYR A O 1
ATOM 794 N N . LEU A 1 101 ? 16.427 -6.109 4.463 1.00 22.08 101 LEU A N 1
ATOM 795 C CA . LEU A 1 101 ? 15.470 -7.035 5.005 1.00 22.67 101 LEU A CA 1
ATOM 796 C C . LEU A 1 101 ? 16.332 -7.868 5.856 1.00 19.94 101 LEU A C 1
ATOM 797 O O . LEU A 1 101 ? 17.223 -8.521 5.326 1.00 19.88 101 LEU A O 1
ATOM 810 N N . ILE A 1 103 ? 16.553 -10.533 9.532 1.00 20.11 103 ILE A N 1
ATOM 811 C CA . ILE A 1 103 ? 15.860 -11.417 10.451 1.00 19.03 103 ILE A CA 1
ATOM 812 C C . ILE A 1 103 ? 16.407 -11.278 11.871 1.00 20.26 103 ILE A C 1
ATOM 813 O O . ILE A 1 103 ? 17.654 -10.973 12.076 1.00 19.50 103 ILE A O 1
ATOM 818 N N . ASP A 1 104 ? 15.516 -11.450 12.861 1.00 19.66 104 ASP A N 1
ATOM 819 C CA . ASP A 1 104 ? 16.045 -11.462 14.277 1.00 22.63 104 ASP A CA 1
ATOM 820 C C . ASP A 1 104 ? 16.429 -12.876 14.681 1.00 24.00 104 ASP A C 1
ATOM 821 O O . ASP A 1 104 ? 16.549 -13.816 13.805 1.00 23.39 104 ASP A O 1
ATOM 826 N N . GLU A 1 105 ? 16.612 -13.067 16.009 1.00 24.45 105 GLU A N 1
ATOM 827 C CA . GLU A 1 105 ? 17.236 -14.253 16.487 1.00 23.83 105 GLU A CA 1
ATOM 828 C C . GLU A 1 105 ? 16.312 -15.446 16.414 1.00 22.90 105 GLU A C 1
ATOM 829 O O . GLU A 1 105 ? 16.708 -16.584 16.426 1.00 24.30 105 GLU A O 1
ATOM 835 N N . GLN A 1 106 ? 15.029 -15.184 16.270 1.00 23.49 106 GLN A N 1
ATOM 836 C CA . GLN A 1 106 ? 13.969 -16.192 16.232 1.00 22.81 106 GLN A CA 1
ATOM 837 C C . GLN A 1 106 ? 13.603 -16.427 14.762 1.00 21.48 106 GLN A C 1
ATOM 838 O O . GLN A 1 106 ? 12.635 -17.099 14.454 1.00 21.21 106 GLN A O 1
ATOM 844 N N . GLY A 1 107 ? 14.351 -15.799 13.845 1.00 21.90 107 GLY A N 1
ATOM 845 C CA . GLY A 1 107 ? 14.155 -15.956 12.367 1.00 18.54 107 GLY A CA 1
ATOM 846 C C . GLY A 1 107 ? 13.031 -15.114 11.817 1.00 21.36 107 GLY A C 1
ATOM 847 O O . GLY A 1 107 ? 12.607 -15.278 10.637 1.00 17.70 107 GLY A O 1
ATOM 848 N N . GLU A 1 108 ? 12.598 -14.156 12.650 1.00 20.31 108 GLU A N 1
ATOM 849 C CA . GLU A 1 108 ? 11.595 -13.162 12.295 1.00 23.29 108 GLU A CA 1
ATOM 850 C C . GLU A 1 108 ? 12.063 -12.016 11.374 1.00 22.85 108 GLU A C 1
ATOM 851 O O . GLU A 1 108 ? 13.088 -11.363 11.607 1.00 19.34 108 GLU A O 1
ATOM 857 N N . SER A 1 109 ? 11.294 -11.796 10.297 1.00 22.60 109 SER A N 1
ATOM 858 C CA . SER A 1 109 ? 11.644 -10.775 9.343 1.00 22.72 109 SER A CA 1
ATOM 859 C C . SER A 1 109 ? 11.442 -9.326 9.868 1.00 23.47 109 SER A C 1
ATOM 860 O O . SER A 1 109 ? 10.375 -8.988 10.437 1.00 22.55 109 SER A O 1
ATOM 863 N N . PHE A 1 110 ? 12.403 -8.411 9.597 1.00 22.28 110 PHE A N 1
ATOM 864 C CA . PHE A 1 110 ? 12.143 -6.962 9.828 1.00 21.36 110 PHE A CA 1
ATOM 865 C C . PHE A 1 110 ? 12.849 -6.131 8.769 1.00 21.73 110 PHE A C 1
ATOM 866 O O . PHE A 1 110 ? 13.937 -6.535 8.254 1.00 22.68 110 PHE A O 1
ATOM 874 N N . THR A 1 111 ? 12.215 -5.021 8.396 1.00 20.61 111 THR A N 1
ATOM 875 C CA . THR A 1 111 ? 12.758 -4.156 7.375 1.00 21.84 111 THR A CA 1
ATOM 876 C C . THR A 1 111 ? 13.461 -2.975 7.975 1.00 20.45 111 THR A C 1
ATOM 877 O O . THR A 1 111 ? 12.959 -2.347 8.855 1.00 20.44 111 THR A O 1
ATOM 881 N N . VAL A 1 112 ? 14.614 -2.638 7.462 1.00 22.25 112 VAL A N 1
ATOM 882 C CA . VAL A 1 112 ? 15.359 -1.488 8.000 1.00 23.55 112 VAL A CA 1
ATOM 883 C C . VAL A 1 112 ? 15.498 -0.458 6.847 1.00 22.98 112 VAL A C 1
ATOM 884 O O . VAL A 1 112 ? 16.018 -0.824 5.724 1.00 22.88 112 VAL A O 1
ATOM 888 N N . GLU A 1 113 ? 15.066 0.781 7.099 1.00 22.59 113 GLU A N 1
ATOM 889 C CA . GLU A 1 113 ? 15.097 1.794 6.110 1.00 23.00 113 GLU A CA 1
ATOM 890 C C . GLU A 1 113 ? 16.459 2.445 6.054 1.00 24.17 113 GLU A C 1
ATOM 891 O O . GLU A 1 113 ? 17.037 2.836 7.070 1.00 21.81 113 GLU A O 1
ATOM 897 N N . ILE A 1 114 ? 16.973 2.544 4.836 1.00 23.14 114 ILE A N 1
ATOM 898 C CA . ILE A 1 114 ? 18.188 3.310 4.556 1.00 22.81 114 ILE A CA 1
ATOM 899 C C . ILE A 1 114 ? 17.713 4.643 4.022 1.00 21.91 114 ILE A C 1
ATOM 900 O O . ILE A 1 114 ? 17.083 4.750 2.887 1.00 19.06 114 ILE A O 1
ATOM 905 N N . GLU A 1 115 ? 17.895 5.660 4.858 1.00 19.67 115 GLU A N 1
ATOM 906 C CA . GLU A 1 115 ? 17.482 6.990 4.452 1.00 20.85 115 GLU A CA 1
ATOM 907 C C . GLU A 1 115 ? 18.258 7.499 3.226 1.00 20.84 115 GLU A C 1
ATOM 908 O O . GLU A 1 115 ? 19.454 7.199 3.079 1.00 18.93 115 GLU A O 1
ATOM 914 N N . PRO A 1 116 ? 17.600 8.358 2.396 1.00 20.42 116 PRO A N 1
ATOM 915 C CA . PRO A 1 116 ? 18.290 8.931 1.242 1.00 21.35 116 PRO A CA 1
ATOM 916 C C . PRO A 1 116 ? 19.646 9.614 1.606 1.00 21.43 116 PRO A C 1
ATOM 917 O O . PRO A 1 116 ? 19.756 10.249 2.599 1.00 24.02 116 PRO A O 1
ATOM 921 N N . PHE A 1 117 ? 20.674 9.377 0.837 1.00 17.89 117 PHE A N 1
ATOM 922 C CA . PHE A 1 117 ? 21.909 10.110 0.927 1.00 19.32 117 PHE A CA 1
ATOM 923 C C . PHE A 1 117 ? 22.487 10.482 -0.437 1.00 17.95 117 PHE A C 1
ATOM 924 O O . PHE A 1 117 ? 22.216 9.836 -1.421 1.00 15.17 117 PHE A O 1
ATOM 932 N N . ARG A 1 118 ? 23.279 11.535 -0.480 1.00 19.24 118 ARG A N 1
ATOM 933 C CA . ARG A 1 118 ? 23.741 12.072 -1.709 1.00 19.98 118 ARG A CA 1
ATOM 934 C C . ARG A 1 118 ? 25.091 11.456 -2.152 1.00 20.44 118 ARG A C 1
ATOM 935 O O . ARG A 1 118 ? 26.033 11.210 -1.313 1.00 19.96 118 ARG A O 1
ATOM 943 N N . LEU A 1 119 ? 25.141 11.224 -3.466 1.00 19.01 119 LEU A N 1
ATOM 944 C CA . LEU A 1 119 ? 26.331 10.932 -4.170 1.00 21.39 119 LEU A CA 1
ATOM 945 C C . LEU A 1 119 ? 26.745 12.213 -4.870 1.00 20.96 119 LEU A C 1
ATOM 946 O O . LEU A 1 119 ? 25.905 12.812 -5.500 1.00 19.12 119 LEU A O 1
ATOM 951 N N . ALA A 1 120 ? 28.027 12.631 -4.750 1.00 21.28 120 ALA A N 1
ATOM 952 C CA . ALA A 1 120 ? 28.463 13.900 -5.351 1.00 20.98 120 ALA A CA 1
ATOM 953 C C . ALA A 1 120 ? 29.915 13.987 -5.580 1.00 23.73 120 ALA A C 1
ATOM 954 O O . ALA A 1 120 ? 30.748 13.611 -4.754 1.00 25.29 120 ALA A O 1
ATOM 956 N N . VAL A 1 121 ? 30.203 14.517 -6.742 1.00 22.05 121 VAL A N 1
ATOM 957 C CA . VAL A 1 121 ? 31.477 14.939 -7.087 1.00 26.42 121 VAL A CA 1
ATOM 958 C C . VAL A 1 121 ? 31.973 15.905 -5.988 1.00 27.69 121 VAL A C 1
ATOM 959 O O . VAL A 1 121 ? 31.158 16.447 -5.232 1.00 29.29 121 VAL A O 1
ATOM 963 N N . PRO A 1 122 ? 33.286 16.047 -5.822 1.00 28.12 122 PRO A N 1
ATOM 964 C CA . PRO A 1 122 ? 33.761 16.973 -4.814 1.00 28.82 122 PRO A CA 1
ATOM 965 C C . PRO A 1 122 ? 33.281 18.420 -5.074 1.00 30.33 122 PRO A C 1
ATOM 966 O O . PRO A 1 122 ? 33.222 18.895 -6.240 1.00 31.74 122 PRO A O 1
ATOM 970 N N . HIS A 1 123 ? 32.902 19.110 -3.999 1.00 30.56 123 HIS A N 1
ATOM 971 C CA . HIS A 1 123 ? 32.423 20.494 -4.089 1.00 31.20 123 HIS A CA 1
ATOM 972 C C . HIS A 1 123 ? 32.700 21.252 -2.778 1.00 33.62 123 HIS A C 1
ATOM 973 O O . HIS A 1 123 ? 31.757 21.786 -2.131 1.00 35.27 123 HIS A O 1
ATOM 980 N N . VAL A 1 124 ? 33.960 21.276 -2.358 1.00 36.30 124 VAL A N 1
ATOM 981 C CA . VAL A 1 124 ? 34.332 22.098 -1.160 1.00 38.91 124 VAL A CA 1
ATOM 982 C C . VAL A 1 124 ? 34.771 23.531 -1.470 1.00 37.46 124 VAL A C 1
ATOM 983 O O . VAL A 1 124 ? 34.125 24.448 -0.944 1.00 36.99 124 VAL A O 1
ATOM 995 N N . ASP B 1 2 ? 24.946 9.398 9.229 1.00 25.05 2 ASP B N 1
ATOM 996 C CA . ASP B 1 2 ? 24.017 8.506 9.854 1.00 26.79 2 ASP B CA 1
ATOM 997 C C . ASP B 1 2 ? 22.852 8.476 8.872 1.00 24.14 2 ASP B C 1
ATOM 998 O O . ASP B 1 2 ? 22.437 9.527 8.480 1.00 23.11 2 ASP B O 1
ATOM 1003 N N . VAL B 1 3 ? 22.423 7.303 8.406 1.00 22.04 3 VAL B N 1
ATOM 1004 C CA . VAL B 1 3 ? 21.343 7.178 7.391 1.00 21.80 3 VAL B CA 1
ATOM 1005 C C . VAL B 1 3 ? 20.212 6.207 7.790 1.00 22.74 3 VAL B C 1
ATOM 1006 O O . VAL B 1 3 ? 19.561 5.541 6.935 1.00 19.33 3 VAL B O 1
ATOM 1010 N N . SER B 1 4 ? 20.070 6.057 9.115 1.00 22.83 4 SER B N 1
ATOM 1011 C CA . SER B 1 4 ? 18.942 5.335 9.669 1.00 23.81 4 SER B CA 1
ATOM 1012 C C . SER B 1 4 ? 18.303 6.302 10.613 1.00 23.35 4 SER B C 1
ATOM 1013 O O . SER B 1 4 ? 18.972 7.183 11.133 1.00 23.91 4 SER B O 1
ATOM 1016 N N . LEU B 1 5 ? 17.019 6.123 10.876 1.00 22.14 5 LEU B N 1
ATOM 1017 C CA . LEU B 1 5 ? 16.328 7.008 11.846 1.00 22.11 5 LEU B CA 1
ATOM 1018 C C . LEU B 1 5 ? 16.902 6.760 13.252 1.00 19.95 5 LEU B C 1
ATOM 1019 O O . LEU B 1 5 ? 17.334 5.673 13.540 1.00 17.14 5 LEU B O 1
ATOM 1024 N N . PRO B 1 6 ? 16.823 7.762 14.125 1.00 20.83 6 PRO B N 1
ATOM 1025 C CA . PRO B 1 6 ? 17.314 7.631 15.479 1.00 20.06 6 PRO B CA 1
ATOM 1026 C C . PRO B 1 6 ? 16.739 6.371 16.069 1.00 20.59 6 PRO B C 1
ATOM 1027 O O . PRO B 1 6 ? 15.569 6.092 15.987 1.00 18.94 6 PRO B O 1
ATOM 1031 N N . CYS B 1 7 ? 17.612 5.608 16.676 1.00 19.46 7 CYS B N 1
ATOM 1032 C CA . CYS B 1 7 ? 17.188 4.455 17.452 1.00 22.60 7 CYS B CA 1
ATOM 1033 C C . CYS B 1 7 ? 16.566 4.848 18.822 1.00 20.96 7 CYS B C 1
ATOM 1034 O O . CYS B 1 7 ? 17.289 5.382 19.725 1.00 22.59 7 CYS B O 1
ATOM 1037 N N . ILE B 1 8 ? 15.308 4.450 18.984 1.00 21.59 8 ILE B N 1
ATOM 1038 C CA . ILE B 1 8 ? 14.443 4.683 20.152 1.00 22.63 8 ILE B CA 1
ATOM 1039 C C . ILE B 1 8 ? 14.077 3.203 20.644 1.00 23.83 8 ILE B C 1
ATOM 1040 O O . ILE B 1 8 ? 13.500 2.425 19.868 1.00 23.04 8 ILE B O 1
ATOM 1045 N N . LYS B 1 9 ? 14.452 2.792 21.858 1.00 21.32 9 LYS B N 1
ATOM 1046 C CA . LYS B 1 9 ? 14.106 1.477 22.397 1.00 23.66 9 LYS B CA 1
ATOM 1047 C C . LYS B 1 9 ? 12.865 1.667 23.294 1.00 22.99 9 LYS B C 1
ATOM 1048 O O . LYS B 1 9 ? 12.921 2.463 24.234 1.00 24.56 9 LYS B O 1
ATOM 1054 N N . ILE B 1 10 ? 11.726 0.991 23.010 1.00 23.28 10 ILE B N 1
ATOM 1055 C CA . ILE B 1 10 ? 10.517 0.971 23.897 1.00 20.33 10 ILE B CA 1
ATOM 1056 C C . ILE B 1 10 ? 10.469 -0.396 24.651 1.00 21.13 10 ILE B C 1
ATOM 1057 O O . ILE B 1 10 ? 10.649 -1.499 24.089 1.00 18.73 10 ILE B O 1
ATOM 1062 N N . GLN B 1 11 ? 10.249 -0.299 25.968 1.00 17.30 11 GLN B N 1
ATOM 1063 C CA . GLN B 1 11 ? 9.967 -1.460 26.789 1.00 17.98 11 GLN B CA 1
ATOM 1064 C C . GLN B 1 11 ? 8.695 -1.260 27.606 1.00 15.96 11 GLN B C 1
ATOM 1065 O O . GLN B 1 11 ? 8.230 -0.130 27.814 1.00 17.20 11 GLN B O 1
ATOM 1071 N N . VAL B 1 12 ? 8.112 -2.358 28.057 1.00 16.26 12 VAL B N 1
ATOM 1072 C CA . VAL B 1 12 ? 6.873 -2.218 28.736 1.00 18.73 12 VAL B CA 1
ATOM 1073 C C . VAL B 1 12 ? 6.716 -3.309 29.741 1.00 16.74 12 VAL B C 1
ATOM 1074 O O . VAL B 1 12 ? 7.258 -4.411 29.515 1.00 16.65 12 VAL B O 1
ATOM 1078 N N . GLN B 1 13 ? 5.964 -3.052 30.807 1.00 19.29 13 GLN B N 1
ATOM 1079 C CA . GLN B 1 13 ? 5.549 -4.116 31.747 1.00 20.45 13 GLN B CA 1
ATOM 1080 C C . GLN B 1 13 ? 4.088 -3.826 31.957 1.00 21.75 13 GLN B C 1
ATOM 1081 O O . GLN B 1 13 ? 3.769 -2.668 32.179 1.00 21.10 13 GLN B O 1
ATOM 1087 N N . THR B 1 14 ? 3.190 -4.821 31.953 1.00 18.33 14 THR B N 1
ATOM 1088 C CA . THR B 1 14 ? 1.791 -4.529 32.229 1.00 19.26 14 THR B CA 1
ATOM 1089 C C . THR B 1 14 ? 1.400 -5.309 33.501 1.00 20.36 14 THR B C 1
ATOM 1090 O O . THR B 1 14 ? 2.066 -6.259 33.887 1.00 20.70 14 THR B O 1
ATOM 1094 N N . ARG B 1 15 ? 0.258 -4.988 34.083 1.00 22.99 15 ARG B N 1
ATOM 1095 C CA . ARG B 1 15 ? -0.148 -5.594 35.357 1.00 25.13 15 ARG B CA 1
ATOM 1096 C C . ARG B 1 15 ? -1.673 -5.587 35.271 1.00 21.85 15 ARG B C 1
ATOM 1097 O O . ARG B 1 15 ? -2.242 -4.601 34.908 1.00 21.10 15 ARG B O 1
ATOM 1105 N N . TYR B 1 16 ? -2.351 -6.645 35.674 1.00 21.16 16 TYR B N 1
ATOM 1106 C CA . TYR B 1 16 ? -3.807 -6.567 35.809 1.00 20.61 16 TYR B CA 1
ATOM 1107 C C . TYR B 1 16 ? -4.142 -5.961 37.178 1.00 22.68 16 TYR B C 1
ATOM 1108 O O . TYR B 1 16 ? -3.451 -6.268 38.141 1.00 22.28 16 TYR B O 1
ATOM 1117 N N . ILE B 1 17 ? -5.176 -5.101 37.209 1.00 21.33 17 ILE B N 1
ATOM 1118 C CA . ILE B 1 17 ? -5.579 -4.306 38.339 1.00 22.52 17 ILE B CA 1
ATOM 1119 C C . ILE B 1 17 ? -6.871 -4.921 38.905 1.00 22.46 17 ILE B C 1
ATOM 1120 O O . ILE B 1 17 ? -8.006 -4.651 38.453 1.00 22.66 17 ILE B O 1
ATOM 1125 N N . GLU B 1 18 ? -6.676 -5.851 39.812 1.00 22.18 18 GLU B N 1
ATOM 1126 C CA . GLU B 1 18 ? -7.789 -6.562 40.312 1.00 27.61 18 GLU B CA 1
ATOM 1127 C C . GLU B 1 18 ? -8.793 -5.576 40.946 1.00 28.69 18 GLU B C 1
ATOM 1128 O O . GLU B 1 18 ? -10.003 -5.689 40.724 1.00 27.13 18 GLU B O 1
ATOM 1134 N N . GLU B 1 19 ? -8.273 -4.558 41.633 1.00 28.76 19 GLU B N 1
ATOM 1135 C CA . GLU B 1 19 ? -9.170 -3.667 42.377 1.00 32.10 19 GLU B CA 1
ATOM 1136 C C . GLU B 1 19 ? -10.061 -2.751 41.475 1.00 30.83 19 GLU B C 1
ATOM 1137 O O . GLU B 1 19 ? -11.142 -2.287 41.827 1.00 32.00 19 GLU B O 1
ATOM 1143 N N . GLN B 1 20 ? -9.681 -2.639 40.234 1.00 30.04 20 GLN B N 1
ATOM 1144 C CA . GLN B 1 20 ? -10.397 -1.800 39.350 1.00 27.55 20 GLN B CA 1
ATOM 1145 C C . GLN B 1 20 ? -11.315 -2.609 38.468 1.00 26.25 20 GLN B C 1
ATOM 1146 O O . GLN B 1 20 ? -12.041 -1.966 37.695 1.00 25.39 20 GLN B O 1
ATOM 1152 N N . SER B 1 21 ? -11.304 -3.962 38.587 1.00 24.14 21 SER B N 1
ATOM 1153 C CA . SER B 1 21 ? -11.949 -4.874 37.624 1.00 23.47 21 SER B CA 1
ATOM 1154 C C . SER B 1 21 ? -13.178 -5.502 38.217 1.00 23.85 21 SER B C 1
ATOM 1155 O O . SER B 1 21 ? -13.435 -5.466 39.457 1.00 24.78 21 SER B O 1
ATOM 1158 N N . ASN B 1 22 ? -13.969 -6.062 37.328 1.00 23.53 22 ASN B N 1
ATOM 1159 C CA . ASN B 1 22 ? -15.170 -6.772 37.726 1.00 22.78 22 ASN B CA 1
ATOM 1160 C C . ASN B 1 22 ? -15.437 -7.794 36.691 1.00 22.30 22 ASN B C 1
ATOM 1161 O O . ASN B 1 22 ? -16.214 -7.552 35.745 1.00 23.16 22 ASN B O 1
ATOM 1166 N N . PRO B 1 23 ? -14.724 -8.940 36.815 1.00 22.84 23 PRO B N 1
ATOM 1167 C CA . PRO B 1 23 ? -14.911 -10.081 35.899 1.00 23.13 23 PRO B CA 1
ATOM 1168 C C . PRO B 1 23 ? -16.364 -10.420 35.706 1.00 24.69 23 PRO B C 1
ATOM 1169 O O . PRO B 1 23 ? -16.780 -10.595 34.539 1.00 24.63 23 PRO B O 1
ATOM 1173 N N . GLU B 1 24 ? -17.168 -10.411 36.793 1.00 24.42 24 GLU B N 1
ATOM 1174 C CA . GLU B 1 24 ? -18.583 -10.717 36.686 1.00 28.64 24 GLU B CA 1
ATOM 1175 C C . GLU B 1 24 ? -19.248 -9.846 35.670 1.00 26.61 24 GLU B C 1
ATOM 1176 O O . GLU B 1 24 ? -20.153 -10.310 34.971 1.00 28.37 24 GLU B O 1
ATOM 1182 N N . TYR B 1 25 ? -18.882 -8.563 35.655 1.00 25.99 25 TYR B N 1
ATOM 1183 C CA . TYR B 1 25 ? -19.461 -7.610 34.722 1.00 25.46 25 TYR B CA 1
ATOM 1184 C C . TYR B 1 25 ? -18.606 -7.524 33.449 1.00 26.68 25 TYR B C 1
ATOM 1185 O O . TYR B 1 25 ? -18.777 -6.572 32.742 1.00 28.60 25 TYR B O 1
ATOM 1194 N N . GLN B 1 26 ? -17.696 -8.484 33.191 1.00 27.57 26 GLN B N 1
ATOM 1195 C CA . GLN B 1 26 ? -16.781 -8.425 32.046 1.00 28.09 26 GLN B CA 1
ATOM 1196 C C . GLN B 1 26 ? -15.987 -7.143 31.949 1.00 27.90 26 GLN B C 1
ATOM 1197 O O . GLN B 1 26 ? -15.879 -6.486 30.920 1.00 26.21 26 GLN B O 1
ATOM 1203 N N . ARG B 1 27 ? -15.413 -6.760 33.059 1.00 26.02 27 ARG B N 1
ATOM 1204 C CA . ARG B 1 27 ? -14.614 -5.620 33.003 1.00 26.85 27 ARG B CA 1
ATOM 1205 C C . ARG B 1 27 ? -13.213 -5.929 33.613 1.00 26.74 27 ARG B C 1
ATOM 1206 O O . ARG B 1 27 ? -13.078 -6.189 34.847 1.00 25.40 27 ARG B O 1
ATOM 1214 N N . PHE B 1 28 ? -12.173 -5.863 32.745 1.00 23.11 28 PHE B N 1
ATOM 1215 C CA . PHE B 1 28 ? -10.827 -6.221 33.127 1.00 21.69 28 PHE B CA 1
ATOM 1216 C C . PHE B 1 28 ? -9.877 -5.019 32.915 1.00 22.41 28 PHE B C 1
ATOM 1217 O O . PHE B 1 28 ? -9.753 -4.572 31.759 1.00 22.84 28 PHE B O 1
ATOM 1225 N N . VAL B 1 29 ? -9.178 -4.568 33.977 1.00 19.05 29 VAL B N 1
ATOM 1226 C CA . VAL B 1 29 ? -8.370 -3.353 33.907 1.00 17.56 29 VAL B CA 1
ATOM 1227 C C . VAL B 1 29 ? -6.895 -3.744 34.167 1.00 20.36 29 VAL B C 1
ATOM 1228 O O . VAL B 1 29 ? -6.559 -4.430 35.155 1.00 18.82 29 VAL B O 1
ATOM 1232 N N . PHE B 1 30 ? -6.030 -3.073 33.398 1.00 20.69 30 PHE B N 1
ATOM 1233 C CA . PHE B 1 30 ? -4.648 -3.335 33.284 1.00 19.33 30 PHE B CA 1
ATOM 1234 C C . PHE B 1 30 ? -4.016 -1.963 33.351 1.00 20.51 30 PHE B C 1
ATOM 1235 O O . PHE B 1 30 ? -4.599 -0.948 32.880 1.00 18.66 30 PHE B O 1
ATOM 1243 N N . ALA B 1 31 ? -2.823 -1.929 33.962 1.00 19.34 31 ALA B N 1
ATOM 1244 C CA . ALA B 1 31 ? -1.995 -0.809 33.934 1.00 18.66 31 ALA B CA 1
ATOM 1245 C C . ALA B 1 31 ? -0.787 -1.120 33.039 1.00 19.91 31 ALA B C 1
ATOM 1246 O O . ALA B 1 31 ? -0.499 -2.322 32.800 1.00 20.45 31 ALA B O 1
ATOM 1248 N N . TYR B 1 32 ? -0.093 -0.101 32.498 1.00 16.14 32 TYR B N 1
ATOM 1249 C CA . TYR B 1 32 ? 1.095 -0.412 31.709 1.00 17.65 32 TYR B CA 1
ATOM 1250 C C . TYR B 1 32 ? 2.186 0.592 31.978 1.00 19.40 32 TYR B C 1
ATOM 1251 O O . TYR B 1 32 ? 1.884 1.751 32.153 1.00 20.98 32 TYR B O 1
ATOM 1260 N N . LEU B 1 33 ? 3.397 0.129 32.163 1.00 16.68 33 LEU B N 1
ATOM 1261 C CA . LEU B 1 33 ? 4.530 1.019 32.457 1.00 18.55 33 LEU B CA 1
ATOM 1262 C C . LEU B 1 33 ? 5.509 0.998 31.289 1.00 17.56 33 LEU B C 1
ATOM 1263 O O . LEU B 1 33 ? 6.074 -0.074 31.037 1.00 18.80 33 LEU B O 1
ATOM 1268 N N . ILE B 1 34 ? 5.677 2.115 30.562 1.00 16.06 34 ILE B N 1
ATOM 1269 C CA . ILE B 1 34 ? 6.506 2.199 29.338 1.00 16.52 34 ILE B CA 1
ATOM 1270 C C . ILE B 1 34 ? 7.747 3.011 29.632 1.00 17.59 34 ILE B C 1
ATOM 1271 O O . ILE B 1 34 ? 7.662 4.094 30.246 1.00 18.28 34 ILE B O 1
ATOM 1276 N N . THR B 1 35 ? 8.924 2.480 29.219 1.00 19.25 35 THR B N 1
ATOM 1277 C CA . THR B 1 35 ? 10.194 3.168 29.209 1.00 18.79 35 THR B CA 1
ATOM 1278 C C . THR B 1 35 ? 10.614 3.365 27.737 1.00 20.84 35 THR B C 1
ATOM 1279 O O . THR B 1 35 ? 10.625 2.437 26.935 1.00 19.98 35 THR B O 1
ATOM 1283 N N . ILE B 1 36 ? 10.974 4.606 27.421 1.00 21.76 36 ILE B N 1
ATOM 1284 C CA . ILE B 1 36 ? 11.435 5.026 26.111 1.00 21.74 36 ILE B CA 1
ATOM 1285 C C . ILE B 1 36 ? 12.879 5.475 26.297 1.00 20.69 36 ILE B C 1
ATOM 1286 O O . ILE B 1 36 ? 13.143 6.361 27.049 1.00 21.74 36 ILE B O 1
ATOM 1291 N N . LYS B 1 37 ? 13.815 4.741 25.718 1.00 20.40 37 LYS B N 1
ATOM 1292 C CA . LYS B 1 37 ? 15.232 5.033 25.759 1.00 20.81 37 LYS B CA 1
ATOM 1293 C C . LYS B 1 37 ? 15.764 5.619 24.400 1.00 19.60 37 LYS B C 1
ATOM 1294 O O . LYS B 1 37 ? 15.557 4.990 23.348 1.00 15.39 37 LYS B O 1
ATOM 1300 N N . ASN B 1 38 ? 16.449 6.785 24.449 1.00 16.79 38 ASN B N 1
ATOM 1301 C CA . ASN B 1 38 ? 17.155 7.324 23.331 1.00 17.80 38 ASN B CA 1
ATOM 1302 C C . ASN B 1 38 ? 18.542 6.680 23.208 1.00 18.65 38 ASN B C 1
ATOM 1303 O O . ASN B 1 38 ? 19.440 6.891 24.057 1.00 21.51 38 ASN B O 1
ATOM 1308 N N . LEU B 1 39 ? 18.663 5.802 22.237 1.00 18.44 39 LEU B N 1
ATOM 1309 C CA . LEU B 1 39 ? 19.896 5.225 21.778 1.00 21.10 39 LEU B CA 1
ATOM 1310 C C . LEU B 1 39 ? 20.503 5.889 20.578 1.00 20.77 39 LEU B C 1
ATOM 1311 O O . LEU B 1 39 ? 21.449 5.318 20.019 1.00 19.33 39 LEU B O 1
ATOM 1316 N N . SER B 1 40 ? 20.095 7.099 20.222 1.00 19.90 40 SER B N 1
ATOM 1317 C CA . SER B 1 40 ? 20.790 7.730 19.130 1.00 21.35 40 SER B CA 1
ATOM 1318 C C . SER B 1 40 ? 21.787 8.723 19.718 1.00 22.72 40 SER B C 1
ATOM 1319 O O . SER B 1 40 ? 21.922 8.766 20.930 1.00 22.23 40 SER B O 1
ATOM 1322 N N . SER B 1 41 ? 22.442 9.517 18.885 1.00 21.83 41 SER B N 1
ATOM 1323 C CA . SER B 1 41 ? 23.341 10.543 19.378 1.00 22.38 41 SER B CA 1
ATOM 1324 C C . SER B 1 41 ? 22.764 11.996 19.318 1.00 24.06 41 SER B C 1
ATOM 1325 O O . SER B 1 41 ? 23.475 12.964 19.433 1.00 21.97 41 SER B O 1
ATOM 1328 N N . GLN B 1 42 ? 21.441 12.091 19.138 1.00 23.47 42 GLN B N 1
ATOM 1329 C CA . GLN B 1 42 ? 20.747 13.328 19.227 1.00 22.33 42 GLN B CA 1
ATOM 1330 C C . GLN B 1 42 ? 19.532 13.338 20.138 1.00 22.69 42 GLN B C 1
ATOM 1331 O O . GLN B 1 42 ? 18.888 12.313 20.414 1.00 19.66 42 GLN B O 1
ATOM 1337 N N . THR B 1 43 ? 19.209 14.548 20.606 1.00 21.74 43 THR B N 1
ATOM 1338 C CA . THR B 1 43 ? 18.024 14.745 21.355 1.00 20.89 43 THR B CA 1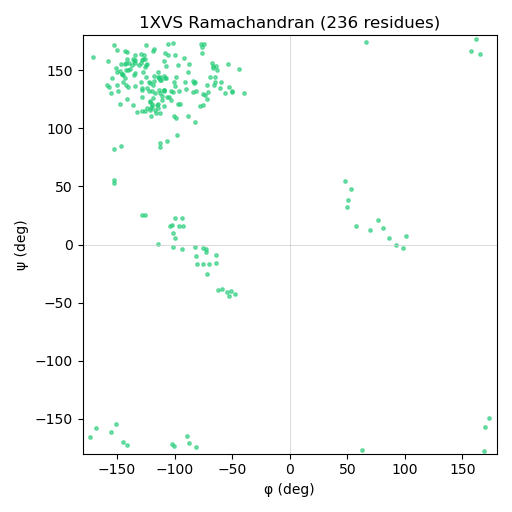
ATOM 1339 C C . THR B 1 43 ? 16.753 14.703 20.551 1.00 20.01 43 THR B C 1
ATOM 1340 O O . THR B 1 43 ? 16.624 15.223 19.463 1.00 19.71 43 THR B O 1
ATOM 1344 N N . VAL B 1 44 ? 15.848 13.876 21.045 1.00 20.81 44 VAL B N 1
ATOM 1345 C CA . VAL B 1 44 ? 14.570 13.683 20.335 1.00 19.58 44 VAL B CA 1
ATOM 1346 C C . VAL B 1 44 ? 13.388 14.102 21.160 1.00 19.44 44 VAL B C 1
ATOM 1347 O O . VAL B 1 44 ? 13.527 14.233 22.332 1.00 17.86 44 VAL B O 1
ATOM 1351 N N . GLN B 1 45 ? 12.176 14.213 20.604 1.00 18.97 45 GLN B N 1
ATOM 1352 C CA . GLN B 1 45 ? 11.104 14.609 21.488 1.00 19.14 45 GLN B CA 1
ATOM 1353 C C . GLN B 1 45 ? 9.897 13.881 21.134 1.00 20.35 45 GLN B C 1
ATOM 1354 O O . GLN B 1 45 ? 9.577 13.769 19.938 1.00 19.57 45 GLN B O 1
ATOM 1360 N N . LEU B 1 46 ? 9.176 13.399 22.137 1.00 22.12 46 LEU B N 1
ATOM 1361 C CA . LEU B 1 46 ? 7.959 12.613 21.789 1.00 22.11 46 LEU B CA 1
ATOM 1362 C C . LEU B 1 46 ? 6.771 13.540 21.724 1.00 21.20 46 LEU B C 1
ATOM 1363 O O . LEU B 1 46 ? 6.503 14.246 22.688 1.00 19.49 46 LEU B O 1
ATOM 1376 N N . SER B 1 48 ? 3.395 12.932 19.947 1.00 21.70 48 SER B N 1
ATOM 1377 C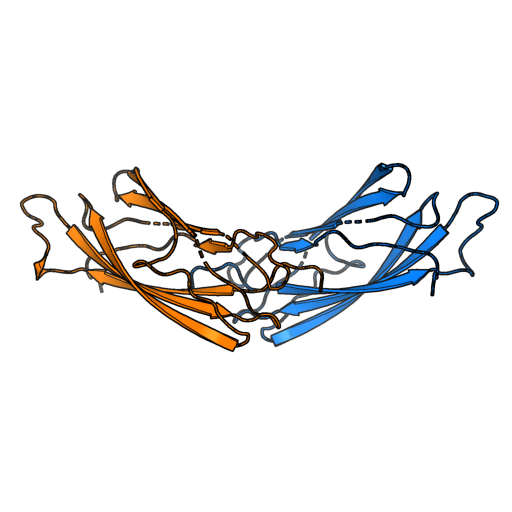 CA . SER B 1 48 ? 2.118 12.359 20.106 1.00 22.14 48 SER B CA 1
ATOM 1378 C C . SER B 1 48 ? 2.140 10.873 20.038 1.00 20.54 48 SER B C 1
ATOM 1379 O O . SER B 1 48 ? 3.155 10.294 19.734 1.00 20.57 48 SER B O 1
ATOM 1382 N N . ARG B 1 49 ? 1.010 10.251 20.320 1.00 22.26 49 ARG B N 1
ATOM 1383 C CA . ARG B 1 49 ? 0.855 8.764 20.308 1.00 23.24 49 ARG B CA 1
ATOM 1384 C C . ARG B 1 49 ? -0.401 8.297 19.625 1.00 21.18 49 ARG B C 1
ATOM 1385 O O . ARG B 1 49 ? -1.403 9.025 19.533 1.00 20.87 49 ARG B O 1
ATOM 1393 N N . ARG B 1 50 ? -0.376 7.046 19.189 1.00 20.66 50 ARG B N 1
ATOM 1394 C CA . ARG B 1 50 ? -1.581 6.457 18.628 1.00 19.71 50 ARG B CA 1
ATOM 1395 C C . ARG B 1 50 ? -1.652 4.999 18.921 1.00 19.32 50 ARG B C 1
ATOM 1396 O O . ARG B 1 50 ? -0.746 4.296 18.557 1.00 19.83 50 ARG B O 1
ATOM 1404 N N . TRP B 1 51 ? -2.713 4.541 19.618 1.00 19.53 51 TRP B N 1
ATOM 1405 C CA . TRP B 1 51 ? -2.794 3.197 20.032 1.00 19.32 51 TRP B CA 1
ATOM 1406 C C . TRP B 1 51 ? -3.911 2.525 19.288 1.00 19.75 51 TRP B C 1
ATOM 1407 O O . TRP B 1 51 ? -4.955 3.169 19.093 1.00 17.45 51 TRP B O 1
ATOM 1418 N N . LEU B 1 52 ? -3.684 1.238 18.967 1.00 19.21 52 LEU B N 1
ATOM 1419 C CA . LEU B 1 52 ? -4.768 0.306 18.554 1.00 21.62 52 LEU B CA 1
ATOM 1420 C C . LEU B 1 52 ? -4.869 -0.788 19.660 1.00 19.51 52 LEU B C 1
ATOM 1421 O O . LEU B 1 52 ? -3.928 -1.509 19.856 1.00 17.53 52 LEU B O 1
ATOM 1426 N N . ILE B 1 53 ? -5.995 -0.870 20.321 1.00 18.13 53 ILE B N 1
ATOM 1427 C CA . ILE B 1 53 ? -6.212 -1.838 21.383 1.00 18.29 53 ILE B CA 1
ATOM 1428 C C . ILE B 1 53 ? -7.184 -2.846 20.941 1.00 19.16 53 ILE B C 1
ATOM 1429 O O . ILE B 1 53 ? -8.254 -2.433 20.426 1.00 18.17 53 ILE B O 1
ATOM 1434 N N . THR B 1 54 ? -6.752 -4.144 21.017 1.00 17.12 54 THR B N 1
ATOM 1435 C CA . THR B 1 54 ? -7.497 -5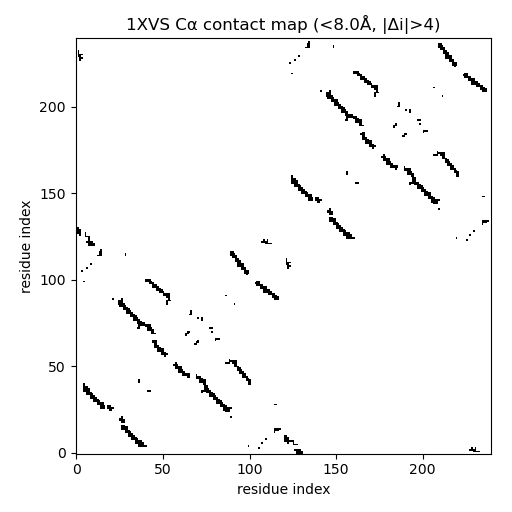.307 20.614 1.00 20.46 54 THR B CA 1
ATOM 1436 C C . THR B 1 54 ? -7.803 -6.260 21.745 1.00 18.80 54 THR B C 1
ATOM 1437 O O . THR B 1 54 ? -6.878 -6.762 22.409 1.00 21.11 54 THR B O 1
ATOM 1441 N N . ASP B 1 55 ? -9.098 -6.403 22.018 1.00 17.30 55 ASP B N 1
ATOM 1442 C CA . ASP B 1 55 ? -9.513 -7.334 23.021 1.00 16.12 55 ASP B CA 1
ATOM 1443 C C . ASP B 1 55 ? -9.452 -8.793 22.501 1.00 17.57 55 ASP B C 1
ATOM 1444 O O . ASP B 1 55 ? -9.214 -9.037 21.280 1.00 13.92 55 ASP B O 1
ATOM 1449 N N . ALA B 1 56 ? -9.620 -9.751 23.433 1.00 18.63 56 ALA B N 1
ATOM 1450 C CA . ALA B 1 56 ? -9.441 -11.167 23.065 1.00 20.34 56 ALA B CA 1
ATOM 1451 C C . ALA B 1 56 ? -10.476 -11.622 22.033 1.00 20.84 56 ALA B C 1
ATOM 1452 O O . ALA B 1 56 ? -10.308 -12.710 21.429 1.00 20.21 56 ALA B O 1
ATOM 1454 N N . ASP B 1 57 ? -11.541 -10.861 21.862 1.00 20.27 57 ASP B N 1
ATOM 1455 C CA . ASP B 1 57 ? -12.529 -11.233 20.798 1.00 22.55 57 ASP B CA 1
ATOM 1456 C C . ASP B 1 57 ? -12.342 -10.384 19.583 1.00 23.07 57 ASP B C 1
ATOM 1457 O O . ASP B 1 57 ? -13.224 -10.396 18.698 1.00 24.79 57 ASP B O 1
ATOM 1462 N N . GLY B 1 58 ? -11.276 -9.595 19.498 1.00 21.19 58 GLY B N 1
ATOM 1463 C CA . GLY B 1 58 ? -11.072 -8.944 18.211 1.00 22.96 58 GLY B CA 1
ATOM 1464 C C . GLY B 1 58 ? -11.696 -7.580 18.121 1.00 21.62 58 GLY B C 1
ATOM 1465 O O . GLY B 1 58 ? -11.504 -6.907 17.120 1.00 20.82 58 GLY B O 1
ATOM 1466 N N . LYS B 1 59 ? -12.365 -7.109 19.167 1.00 22.91 59 LYS B N 1
ATOM 1467 C CA . LYS B 1 59 ? -12.878 -5.722 19.165 1.00 24.16 59 LYS B CA 1
ATOM 1468 C C . LYS B 1 59 ? -11.772 -4.655 19.317 1.00 24.66 59 LYS B C 1
ATOM 1469 O O . LYS B 1 59 ? -11.031 -4.627 20.302 1.00 24.25 59 LYS B O 1
ATOM 1475 N N . GLN B 1 60 ? -11.729 -3.729 18.384 1.00 24.40 60 GLN B N 1
ATOM 1476 C CA . GLN B 1 60 ? -10.658 -2.762 18.288 1.00 25.82 60 GLN B CA 1
ATOM 1477 C C . GLN B 1 60 ? -11.102 -1.354 18.676 1.00 25.54 60 GLN B C 1
ATOM 1478 O O . GLN B 1 60 ? -12.251 -0.903 18.354 1.00 22.88 60 GLN B O 1
ATOM 1484 N N . THR B 1 61 ? -10.165 -0.639 19.301 1.00 24.57 61 THR B N 1
ATOM 1485 C CA . THR B 1 61 ? -10.420 0.718 19.688 1.00 23.38 61 THR B CA 1
ATOM 1486 C C . THR B 1 61 ? -9.129 1.509 19.360 1.00 23.35 61 THR B C 1
ATOM 1487 O O . THR B 1 61 ? -8.044 0.964 19.459 1.00 23.66 61 THR B O 1
ATOM 1491 N N . VAL B 1 62 ? -9.252 2.793 19.052 1.00 22.53 62 VAL B N 1
ATOM 1492 C CA . VAL B 1 62 ? -8.151 3.674 18.759 1.00 22.44 62 VAL B CA 1
ATOM 1493 C C . VAL B 1 62 ? -8.092 4.795 19.798 1.00 21.53 62 VAL B C 1
ATOM 1494 O O . VAL B 1 62 ? -9.051 5.431 20.024 1.00 20.22 62 VAL B O 1
ATOM 1498 N N . VAL B 1 63 ? -6.905 5.047 20.397 1.00 23.00 63 VAL B N 1
ATOM 1499 C CA . VAL B 1 63 ? -6.798 6.073 21.343 1.00 20.58 63 VAL B CA 1
ATOM 1500 C C . VAL B 1 63 ? -5.614 6.960 20.910 1.00 21.94 63 VAL B C 1
ATOM 1501 O O . VAL B 1 63 ? -4.549 6.444 20.659 1.00 22.47 63 VAL B O 1
ATOM 1505 N N . GLU B 1 64 ? -5.769 8.273 20.769 1.00 20.99 64 GLU B N 1
ATOM 1506 C CA . GLU B 1 64 ? -4.660 9.046 20.281 1.00 23.39 64 GLU B CA 1
ATOM 1507 C C . GLU B 1 64 ? -4.723 10.406 20.832 1.00 23.60 64 GLU B C 1
ATOM 1508 O O . GLU B 1 64 ? -5.667 10.734 21.415 1.00 25.31 64 GLU B O 1
ATOM 1514 N N . GLY B 1 65 ? -3.663 11.170 20.693 1.00 25.84 65 GLY B N 1
ATOM 1515 C CA . GLY B 1 65 ? -3.586 12.460 21.341 1.00 27.18 65 GLY B CA 1
ATOM 1516 C C . GLY B 1 65 ? -2.095 12.840 21.358 1.00 26.64 65 GLY B C 1
ATOM 1517 O O . GLY B 1 65 ? -1.235 12.058 20.906 1.00 24.39 65 GLY B O 1
ATOM 1518 N N . ASP B 1 66 ? -1.821 14.030 21.861 1.00 25.90 66 ASP B N 1
ATOM 1519 C CA . ASP B 1 66 ? -0.520 14.586 21.867 1.00 28.43 66 ASP B CA 1
ATOM 1520 C C . ASP B 1 66 ? 0.006 14.280 23.249 1.00 28.09 66 ASP B C 1
ATOM 1521 O O . ASP B 1 66 ? -0.750 14.192 24.214 1.00 27.79 66 ASP B O 1
ATOM 1526 N N . GLY B 1 67 ? 1.318 14.219 23.332 1.00 29.50 67 GLY B N 1
ATOM 1527 C CA . GLY B 1 67 ? 2.018 13.810 24.546 1.00 28.91 67 GLY B CA 1
ATOM 1528 C C . GLY B 1 67 ? 1.712 12.360 24.977 1.00 29.97 67 GLY B C 1
ATOM 1529 O O . GLY B 1 67 ? 0.915 11.605 24.350 1.00 30.49 67 GLY B O 1
ATOM 1530 N N . VAL B 1 68 ? 2.295 12.018 26.119 1.00 26.68 68 VAL B N 1
ATOM 1531 C CA . VAL B 1 68 ? 1.885 10.933 26.903 1.00 27.18 68 VAL B CA 1
ATOM 1532 C C . VAL B 1 68 ? 1.718 11.508 28.291 1.00 28.76 68 VAL B C 1
ATOM 1533 O O . VAL B 1 68 ? 2.594 12.206 28.753 1.00 27.00 68 VAL B O 1
ATOM 1537 N N . VAL B 1 69 ? 0.611 11.159 28.952 1.00 29.93 69 VAL B N 1
ATOM 1538 C CA . VAL B 1 69 ? 0.297 11.657 30.294 1.00 33.02 69 VAL B CA 1
ATOM 1539 C C . VAL B 1 69 ? 0.428 13.158 30.390 1.00 33.37 69 VAL B C 1
ATOM 1540 O O . VAL B 1 69 ? 0.825 13.693 31.448 1.00 36.24 69 VAL B O 1
ATOM 1544 N N . GLY B 1 70 ? 0.136 13.848 29.284 1.00 32.60 70 GLY B N 1
ATOM 1545 C CA . GLY B 1 70 ? 0.068 15.329 29.367 1.00 30.46 70 GLY B CA 1
ATOM 1546 C C . GLY B 1 70 ? 1.365 15.953 28.895 1.00 29.01 70 GLY B C 1
ATOM 1547 O O . GLY B 1 70 ? 1.446 17.149 28.809 1.00 26.56 70 GLY B O 1
ATOM 1548 N N . GLU B 1 71 ? 2.377 15.154 28.543 1.00 28.14 71 GLU B N 1
ATOM 1549 C CA . GLU B 1 71 ? 3.719 15.748 28.323 1.00 28.74 71 GLU B CA 1
ATOM 1550 C C . GLU B 1 71 ? 4.264 15.408 26.997 1.00 27.11 71 GLU B C 1
ATOM 1551 O O . GLU B 1 71 ? 3.894 14.365 26.431 1.00 26.19 71 GLU B O 1
ATOM 1557 N N . GLN B 1 72 ? 5.120 16.279 26.482 1.00 23.39 72 GLN B N 1
ATOM 1558 C CA . GLN B 1 72 ? 5.878 15.890 25.301 1.00 23.60 72 GLN B CA 1
ATOM 1559 C C . GLN B 1 72 ? 7.387 15.769 25.678 1.00 23.00 72 GLN B C 1
ATOM 1560 O O . GLN B 1 72 ? 8.112 16.722 25.579 1.00 21.93 72 GLN B O 1
ATOM 1566 N N . PRO B 1 73 ? 7.797 14.591 26.221 1.00 22.98 73 PRO B N 1
ATOM 1567 C CA . PRO B 1 73 ? 9.129 14.557 26.790 1.00 22.88 73 PRO B CA 1
ATOM 1568 C C . PRO B 1 73 ? 10.269 14.738 25.745 1.00 22.39 73 PRO B C 1
ATOM 1569 O O . PRO B 1 73 ? 10.259 14.120 24.665 1.00 24.54 73 PRO B O 1
ATOM 1573 N N . ARG B 1 74 ? 11.237 15.542 26.133 1.00 21.48 74 ARG B N 1
ATOM 1574 C CA . ARG B 1 74 ? 12.414 15.796 25.368 1.00 20.33 74 ARG B CA 1
ATOM 1575 C C . ARG B 1 74 ? 13.495 14.836 25.880 1.00 18.32 74 ARG B C 1
ATOM 1576 O O . ARG B 1 74 ? 13.820 14.847 27.094 1.00 18.25 74 ARG B O 1
ATOM 1584 N N . ILE B 1 75 ? 14.023 13.990 25.029 1.00 16.48 75 ILE B N 1
ATOM 1585 C CA . ILE B 1 75 ? 14.818 12.889 25.617 1.00 19.78 75 ILE B CA 1
ATOM 1586 C C . ILE B 1 75 ? 16.164 13.010 24.963 1.00 19.26 75 ILE B C 1
ATOM 1587 O O . ILE B 1 75 ? 16.253 12.857 23.782 1.00 16.71 75 ILE B O 1
ATOM 1592 N N . LYS B 1 76 ? 17.189 13.261 25.774 1.00 18.51 76 LYS B N 1
ATOM 1593 C CA . LYS B 1 76 ? 18.568 13.259 25.340 1.00 18.42 76 LYS B CA 1
ATOM 1594 C C . LYS B 1 76 ? 19.155 11.865 25.139 1.00 18.82 76 LYS B C 1
ATOM 1595 O O . LYS B 1 76 ? 18.624 10.781 25.636 1.00 17.88 76 LYS B O 1
ATOM 1601 N N . ALA B 1 77 ? 20.276 11.898 24.459 1.00 16.04 77 ALA B N 1
ATOM 1602 C CA . ALA B 1 77 ? 20.975 10.629 24.034 1.00 15.27 77 ALA B CA 1
ATOM 1603 C C . ALA B 1 77 ? 21.317 9.885 25.269 1.00 13.32 77 ALA B C 1
ATOM 1604 O O . ALA B 1 77 ? 21.821 10.521 26.197 1.00 16.16 77 ALA B O 1
ATOM 1606 N N . ASN B 1 78 ? 21.063 8.572 25.276 1.00 15.85 78 ASN B N 1
ATOM 1607 C CA . ASN B 1 78 ? 21.250 7.671 26.439 1.00 18.15 78 ASN B CA 1
ATOM 1608 C C . ASN B 1 78 ? 20.505 8.029 27.713 1.00 19.73 78 ASN B C 1
ATOM 1609 O O . ASN B 1 78 ? 20.847 7.534 28.791 1.00 20.40 78 ASN B O 1
ATOM 1614 N N . ASP B 1 79 ? 19.507 8.901 27.632 1.00 20.39 79 ASP B N 1
ATOM 1615 C CA . ASP B 1 79 ? 18.572 9.102 28.729 1.00 19.51 79 ASP B CA 1
ATOM 1616 C C . ASP B 1 79 ? 17.306 8.340 28.363 1.00 19.48 79 ASP B C 1
ATOM 1617 O O . ASP B 1 79 ? 17.092 7.845 27.241 1.00 18.76 79 ASP B O 1
ATOM 1622 N N . GLU B 1 80 ? 16.419 8.311 29.310 1.00 19.78 80 GLU B N 1
ATOM 1623 C CA . GLU B 1 80 ? 15.209 7.584 29.126 1.00 20.35 80 GLU B CA 1
ATOM 1624 C C . GLU B 1 80 ? 14.008 8.285 29.749 1.00 19.76 80 GLU B C 1
ATOM 1625 O O . GLU B 1 80 ? 14.199 9.180 30.576 1.00 18.64 80 GLU B O 1
ATOM 1631 N N . TYR B 1 81 ? 12.757 8.011 29.260 1.00 20.10 81 TYR B N 1
ATOM 1632 C CA . TYR B 1 81 ? 11.574 8.563 29.891 1.00 19.46 81 TYR B CA 1
ATOM 1633 C C . TYR B 1 81 ? 10.644 7.360 30.269 1.00 19.28 81 TYR B C 1
ATOM 1634 O O . TYR B 1 81 ? 10.459 6.431 29.442 1.00 18.45 81 TYR B O 1
ATOM 1643 N N . THR B 1 82 ? 10.086 7.332 31.474 1.00 19.71 82 THR B N 1
ATOM 1644 C CA . THR B 1 82 ? 9.123 6.268 31.894 1.00 21.21 82 THR B CA 1
ATOM 1645 C C . THR B 1 82 ? 7.731 6.875 32.246 1.00 19.74 82 THR B C 1
ATOM 1646 O O . THR B 1 82 ? 7.664 7.873 32.944 1.00 20.64 82 THR B O 1
ATOM 1650 N N . TYR B 1 83 ? 6.600 6.283 31.840 1.00 19.44 83 TYR B N 1
ATOM 1651 C CA . TYR B 1 83 ? 5.302 6.782 32.361 1.00 16.14 83 TYR B CA 1
ATOM 1652 C C . TYR B 1 83 ? 4.469 5.571 32.527 1.00 16.48 83 TYR B C 1
ATOM 1653 O O . TYR B 1 83 ? 4.820 4.534 31.976 1.00 14.74 83 TYR B O 1
ATOM 1662 N N . SER B 1 84 ? 3.340 5.656 33.243 1.00 20.81 84 SER B N 1
ATOM 1663 C CA . SER B 1 84 ? 2.374 4.529 33.182 1.00 21.62 84 SER B CA 1
ATOM 1664 C C . SER B 1 84 ? 1.039 5.071 32.859 1.00 21.80 84 SER B C 1
ATOM 1665 O O . SER B 1 84 ? 0.726 6.284 32.972 1.00 20.63 84 SER B O 1
ATOM 1668 N N . SER B 1 85 ? 0.216 4.212 32.365 1.00 23.48 85 SER B N 1
ATOM 1669 C CA . SER B 1 85 ? -1.134 4.570 32.097 1.00 20.43 85 SER B CA 1
ATOM 1670 C C . SER B 1 85 ? -1.899 3.215 32.147 1.00 22.39 85 SER B C 1
ATOM 1671 O O . SER B 1 85 ? -1.437 2.225 32.724 1.00 23.34 85 SER B O 1
ATOM 1674 N N . GLY B 1 86 ? -3.069 3.142 31.584 1.00 23.13 86 GLY B N 1
ATOM 167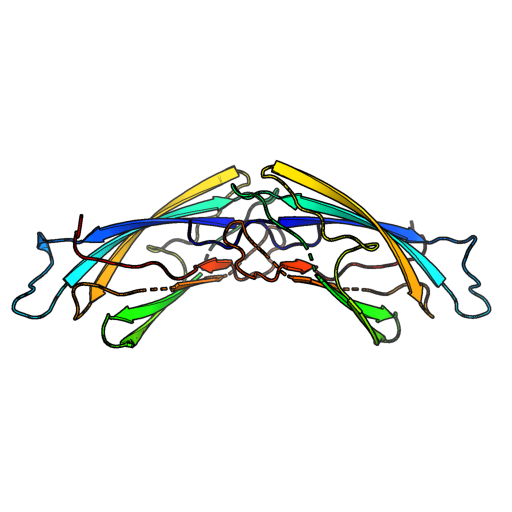5 C CA . GLY B 1 86 ? -3.979 2.027 31.951 1.00 23.63 86 GLY B CA 1
ATOM 1676 C C . GLY B 1 86 ? -4.963 1.874 30.820 1.00 23.84 86 GLY B C 1
ATOM 1677 O O . GLY B 1 86 ? -5.148 2.814 30.006 1.00 21.48 86 GLY B O 1
ATOM 1678 N N . THR B 1 87 ? -5.552 0.679 30.716 1.00 23.08 87 THR B N 1
ATOM 1679 C CA . THR B 1 87 ? -6.584 0.417 29.730 1.00 22.22 87 THR B CA 1
ATOM 1680 C C . THR B 1 87 ? -7.472 -0.646 30.394 1.00 21.74 87 THR B C 1
ATOM 1681 O O . THR B 1 87 ? -6.946 -1.416 31.270 1.00 19.51 87 THR B O 1
ATOM 1685 N N . ALA B 1 88 ? -8.780 -0.605 30.066 1.00 16.58 88 ALA B N 1
ATOM 1686 C CA . ALA B 1 88 ? -9.760 -1.522 30.506 1.00 18.50 88 ALA B CA 1
ATOM 1687 C C . ALA B 1 88 ? -10.245 -2.328 29.271 1.00 18.62 88 ALA B C 1
ATOM 1688 O O . ALA B 1 88 ? -10.487 -1.659 28.268 1.00 17.84 88 ALA B O 1
ATOM 1690 N N . LEU B 1 89 ? -10.516 -3.670 29.397 1.00 17.84 89 LEU B N 1
ATOM 1691 C CA . LEU B 1 89 ? -11.111 -4.416 28.272 1.00 19.06 89 LEU B CA 1
ATOM 1692 C C . LEU B 1 89 ? -12.279 -5.165 28.736 1.00 18.55 89 LEU B C 1
ATOM 1693 O O . LEU B 1 89 ? -12.473 -5.364 29.977 1.00 16.11 89 LEU B O 1
ATOM 1698 N N . ASP B 1 90 ? -13.101 -5.597 27.741 1.00 18.49 90 ASP B N 1
ATOM 1699 C CA . ASP B 1 90 ? -14.162 -6.552 28.008 1.00 19.56 90 ASP B CA 1
ATOM 1700 C C . ASP B 1 90 ? -13.781 -7.993 28.284 1.00 18.44 90 ASP B C 1
ATOM 1701 O O . ASP B 1 90 ? -14.695 -8.782 28.548 1.00 19.03 90 ASP B O 1
ATOM 1706 N N . THR B 1 91 ? -12.469 -8.349 28.186 1.00 18.76 91 THR B N 1
ATOM 1707 C CA . THR B 1 91 ? -12.028 -9.710 28.102 1.00 17.30 91 THR B CA 1
ATOM 1708 C C . THR B 1 91 ? -10.737 -9.682 29.027 1.00 17.35 91 THR B C 1
ATOM 1709 O O . THR B 1 91 ? -10.185 -8.640 29.234 1.00 16.26 91 THR B O 1
ATOM 1713 N N . PRO B 1 92 ? -10.342 -10.824 29.570 1.00 14.45 92 PRO B N 1
ATOM 1714 C CA . PRO B 1 92 ? -9.155 -11.044 30.567 1.00 14.91 92 PRO B CA 1
ATOM 1715 C C . PRO B 1 92 ? -7.751 -10.937 29.973 1.00 13.85 92 PRO B C 1
ATOM 1716 O O . PRO B 1 92 ? -6.655 -10.906 30.689 1.00 14.83 92 PRO B O 1
ATOM 1720 N N . VAL B 1 93 ? -7.765 -10.799 28.657 1.00 12.72 93 VAL B N 1
ATOM 1721 C CA . VAL B 1 93 ? -6.599 -10.749 27.772 1.00 14.56 93 VAL B CA 1
ATOM 1722 C C . VAL B 1 93 ? -6.858 -9.808 26.618 1.00 13.18 93 VAL B C 1
ATOM 1723 O O . VAL B 1 93 ? -8.028 -9.670 26.082 1.00 16.29 93 VAL B O 1
ATOM 1727 N N . GLY B 1 94 ? -5.805 -9.161 26.190 1.00 14.16 94 GLY B N 1
ATOM 1728 C CA . GLY B 1 94 ? -5.885 -8.500 24.844 1.00 12.56 94 GLY B CA 1
ATOM 1729 C C . GLY B 1 94 ? -4.542 -8.052 24.385 1.00 14.86 94 GLY B C 1
ATOM 1730 O O . GLY B 1 94 ? -3.521 -8.427 25.046 1.00 19.13 94 GLY B O 1
ATOM 1731 N N . VAL B 1 95 ? -4.524 -7.089 23.480 1.00 14.47 95 VAL B N 1
ATOM 1732 C CA . VAL B 1 95 ? -3.284 -6.684 22.795 1.00 16.33 95 VAL B CA 1
ATOM 1733 C C . VAL B 1 95 ? -3.282 -5.157 22.617 1.00 17.19 95 VAL B C 1
ATOM 1734 O O . VAL B 1 95 ? -4.362 -4.572 22.402 1.00 17.62 95 VAL B O 1
ATOM 1746 N N . GLN B 1 97 ? -0.790 -2.058 20.551 1.00 17.47 97 GLN B N 1
ATOM 1747 C CA . GLN B 1 97 ? 0.283 -1.784 19.562 1.00 16.74 97 GLN B CA 1
ATOM 1748 C C . GLN B 1 97 ? 0.034 -0.324 19.132 1.00 18.05 97 GLN B C 1
ATOM 1749 O O . GLN B 1 97 ? -1.057 0.235 19.356 1.00 17.96 97 GLN B O 1
ATOM 1755 N N . GLY B 1 98 ? 1.000 0.281 18.461 1.00 17.50 98 GLY B N 1
ATOM 1756 C CA . GLY B 1 98 ? 0.709 1.630 18.073 1.00 18.04 98 GLY B CA 1
ATOM 1757 C C . GLY B 1 98 ? 1.960 2.206 17.588 1.00 19.76 98 GLY B C 1
ATOM 1758 O O . GLY B 1 98 ? 2.917 1.475 17.214 1.00 17.73 98 GLY B O 1
ATOM 1759 N N . GLN B 1 99 ? 1.922 3.539 17.671 1.00 20.61 99 GLN B N 1
ATOM 1760 C CA . GLN B 1 99 ? 2.988 4.402 17.226 1.00 22.52 99 GLN B CA 1
ATOM 1761 C C . GLN B 1 99 ? 3.192 5.641 18.060 1.00 21.88 99 GLN B C 1
ATOM 1762 O O . GLN B 1 99 ? 2.222 6.177 18.549 1.00 19.12 99 GLN B O 1
ATOM 1768 N N . TYR B 1 100 ? 4.474 6.006 18.291 1.00 20.96 100 TYR B N 1
ATOM 1769 C CA . TYR B 1 100 ? 4.790 7.384 18.667 1.00 22.40 100 TYR B CA 1
ATOM 1770 C C . TYR B 1 100 ? 5.317 8.204 17.472 1.00 22.09 100 TYR B C 1
ATOM 1771 O O . TYR B 1 100 ? 6.124 7.744 16.654 1.00 23.27 100 TYR B O 1
ATOM 1780 N N . LEU B 1 101 ? 4.885 9.430 17.410 1.00 21.50 101 LEU B N 1
ATOM 1781 C CA . LEU B 1 101 ? 5.393 10.355 16.414 1.00 22.83 101 LEU B CA 1
ATOM 1782 C C . LEU B 1 101 ? 6.420 11.181 17.185 1.00 20.81 101 LEU B C 1
ATOM 1783 O O . LEU B 1 101 ? 6.077 11.833 18.170 1.00 19.61 101 LEU B O 1
ATOM 1796 N N . ILE B 1 103 ? 9.953 13.983 17.031 1.00 20.30 103 ILE B N 1
ATOM 1797 C CA . ILE B 1 103 ? 10.841 14.804 16.221 1.00 18.74 103 ILE B CA 1
ATOM 1798 C C . ILE B 1 103 ? 12.324 14.635 16.570 1.00 17.56 103 ILE B C 1
ATOM 1799 O O . ILE B 1 103 ? 12.731 14.296 17.759 1.00 20.25 103 ILE B O 1
ATOM 1804 N N . ASP B 1 104 ? 13.173 14.764 15.570 1.00 15.33 104 ASP B N 1
ATOM 1805 C CA . ASP B 1 104 ? 14.652 14.751 15.839 1.00 19.84 104 ASP B CA 1
ATOM 1806 C C . ASP B 1 104 ? 15.162 16.156 16.161 1.00 19.54 104 ASP B C 1
ATOM 1807 O O . ASP B 1 104 ? 14.352 17.103 16.344 1.00 19.70 104 ASP B O 1
ATOM 1812 N N . GLU B 1 105 ? 16.502 16.324 16.234 1.00 21.72 105 GLU B N 1
ATOM 1813 C CA . GLU B 1 105 ? 17.090 17.539 16.750 1.00 21.75 105 GLU B CA 1
ATOM 1814 C C . GLU B 1 105 ? 16.931 18.705 15.801 1.00 20.58 105 GLU B C 1
ATOM 1815 O O . GLU B 1 105 ? 16.935 19.842 16.170 1.00 20.97 105 GLU B O 1
ATOM 1821 N N . GLN B 1 106 ? 16.800 18.390 14.541 1.00 21.78 106 GLN B N 1
ATOM 1822 C CA . GLN B 1 106 ? 16.498 19.367 13.460 1.00 20.61 106 GLN B CA 1
ATOM 1823 C C . GLN B 1 106 ? 15.066 19.658 13.378 1.00 18.65 106 GLN B C 1
ATOM 1824 O O . GLN B 1 106 ? 14.628 20.359 12.482 1.00 18.02 106 GLN B O 1
ATOM 1830 N N . GLY B 1 107 ? 14.278 19.000 14.204 1.00 20.53 107 GLY B N 1
ATOM 1831 C CA . GLY B 1 107 ? 12.810 19.162 14.152 1.00 17.65 107 GLY B CA 1
ATOM 1832 C C . GLY B 1 107 ? 12.099 18.432 13.017 1.00 20.95 107 GLY B C 1
ATOM 1833 O O . GLY B 1 107 ? 10.933 18.690 12.709 1.00 17.38 107 GLY B O 1
ATOM 1834 N N . GLU B 1 108 ? 12.758 17.413 12.471 1.00 19.36 108 GLU B N 1
ATOM 1835 C CA . GLU B 1 108 ? 12.105 16.488 11.600 1.00 21.17 108 GLU B CA 1
ATOM 1836 C C . GLU B 1 108 ? 11.347 15.377 12.290 1.00 19.92 108 GLU B C 1
ATOM 1837 O O . GLU B 1 108 ? 11.828 14.787 13.292 1.00 15.22 108 GLU B O 1
ATOM 1843 N N . SER B 1 109 ? 10.160 15.088 11.733 1.00 17.90 109 SER B N 1
ATOM 1844 C CA . SER B 1 109 ? 9.286 14.020 12.136 1.00 21.09 109 SER B CA 1
ATOM 1845 C C . SER B 1 109 ? 9.830 12.628 11.816 1.00 20.86 109 SER B C 1
ATOM 1846 O O . SER B 1 109 ? 10.317 12.379 10.730 1.00 20.26 109 SER B O 1
ATOM 1849 N N . PHE B 1 110 ? 9.543 11.694 12.731 1.00 22.63 110 PHE B N 1
ATOM 1850 C CA . PHE B 1 110 ? 9.754 10.268 12.476 1.00 22.94 110 PHE B CA 1
ATOM 1851 C C . PHE B 1 110 ? 8.798 9.468 13.366 1.00 22.11 110 PHE B C 1
ATOM 1852 O O . PHE B 1 110 ? 8.508 9.852 14.549 1.00 23.14 110 PHE B O 1
ATOM 1860 N N . THR B 1 111 ? 8.291 8.381 12.827 1.00 21.44 111 THR B N 1
ATOM 1861 C CA . THR B 1 111 ? 7.363 7.519 13.506 1.00 23.48 111 THR B CA 1
ATOM 1862 C C . THR B 1 111 ? 8.120 6.353 14.152 1.00 22.58 111 THR B C 1
ATOM 1863 O O . THR B 1 111 ? 8.939 5.790 13.488 1.00 25.32 111 THR B O 1
ATOM 1867 N N . VAL B 1 112 ? 7.885 6.021 15.423 1.00 23.94 112 VAL B N 1
ATOM 1868 C CA . VAL B 1 112 ? 8.551 4.864 16.168 1.00 22.94 112 VAL B CA 1
ATOM 1869 C C . VAL B 1 112 ? 7.336 3.867 16.344 1.00 22.62 112 VAL B C 1
ATOM 1870 O O . VAL B 1 112 ? 6.216 4.296 16.798 1.00 21.04 112 VAL B O 1
ATOM 1874 N N . GLU B 1 113 ? 7.513 2.599 15.937 1.00 21.38 113 GLU B N 1
ATOM 1875 C CA . GLU B 1 113 ? 6.421 1.626 15.970 1.00 20.72 113 GLU B CA 1
ATOM 1876 C C . GLU B 1 113 ? 6.530 0.975 17.377 1.00 21.32 113 GLU B C 1
ATOM 1877 O O . GLU B 1 113 ? 7.636 0.666 17.834 1.00 19.14 113 GLU B O 1
ATOM 1883 N N . ILE B 1 114 ? 5.379 0.859 18.048 1.00 19.67 114 ILE B N 1
ATOM 1884 C CA . ILE B 1 114 ? 5.280 0.136 19.275 1.00 18.96 114 ILE B CA 1
ATOM 1885 C C . ILE B 1 114 ? 4.663 -1.230 18.784 1.00 18.96 114 ILE B C 1
ATOM 1886 O O . ILE B 1 114 ? 3.475 -1.306 18.236 1.00 15.14 114 ILE B O 1
ATOM 1891 N N . GLU B 1 115 ? 5.479 -2.280 18.839 1.00 18.85 115 GLU B N 1
ATOM 1892 C CA . GLU B 1 115 ? 4.988 -3.594 18.474 1.00 19.52 115 GLU B CA 1
ATOM 1893 C C . GLU B 1 115 ? 3.933 -4.134 19.467 1.00 20.53 115 GLU B C 1
ATOM 1894 O O . GLU B 1 115 ? 3.969 -3.842 20.704 1.00 19.79 115 GLU B O 1
ATOM 1900 N N . PRO B 1 116 ? 3.109 -5.050 18.978 1.00 21.36 116 PRO B N 1
ATOM 1901 C CA . PRO B 1 116 ? 2.064 -5.665 19.850 1.00 21.65 116 PRO B CA 1
ATOM 1902 C C . PRO B 1 116 ? 2.616 -6.335 21.125 1.00 21.11 116 PRO B C 1
ATOM 1903 O O . PRO B 1 116 ? 3.571 -7.059 21.088 1.00 20.78 116 PRO B O 1
ATOM 1907 N N . PHE B 1 117 ? 2.029 -6.002 22.238 1.00 20.84 117 PHE B N 1
ATOM 1908 C CA . PHE B 1 117 ? 2.174 -6.664 23.465 1.00 19.84 117 PHE B CA 1
ATOM 1909 C C . PHE B 1 117 ? 0.794 -6.953 24.107 1.00 19.73 117 PHE B C 1
ATOM 1910 O O . PHE B 1 117 ? -0.250 -6.378 23.777 1.00 21.19 117 PHE B O 1
ATOM 1918 N N . ARG B 1 118 ? 0.827 -7.966 24.912 1.00 21.24 118 ARG B N 1
ATOM 1919 C CA . ARG B 1 118 ? -0.330 -8.573 25.470 1.00 20.91 118 ARG B CA 1
ATOM 1920 C C . ARG B 1 118 ? -0.516 -8.029 26.867 1.00 20.54 118 ARG B C 1
ATOM 1921 O O . ARG B 1 118 ? 0.483 -7.815 27.755 1.00 19.85 1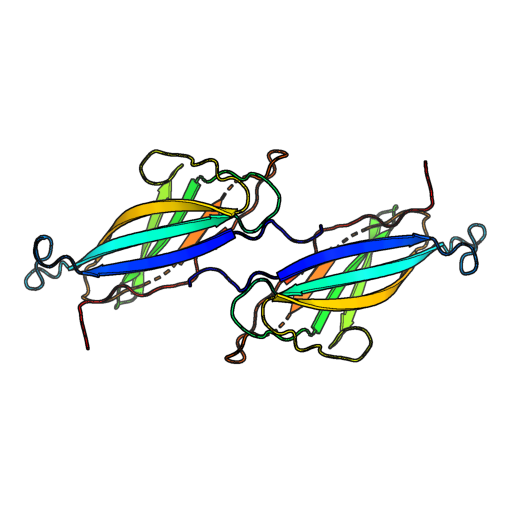18 ARG B O 1
ATOM 1929 N N . LEU B 1 119 ? -1.786 -7.907 27.107 1.00 17.91 119 LEU B N 1
ATOM 1930 C CA . LEU B 1 119 ? -2.332 -7.576 28.389 1.00 18.18 119 LEU B CA 1
ATOM 1931 C C . LEU B 1 119 ? -3.000 -8.857 28.862 1.00 18.74 119 LEU B C 1
ATOM 1932 O O . LEU B 1 119 ? -3.812 -9.404 28.187 1.00 15.18 119 LEU B O 1
ATOM 1937 N N . ALA B 1 120 ? -2.758 -9.257 30.108 1.00 17.31 120 ALA B N 1
ATOM 1938 C CA . ALA B 1 120 ? -3.325 -10.513 30.575 1.00 16.94 120 ALA B CA 1
ATOM 1939 C C . ALA B 1 120 ? -3.422 -10.528 32.043 1.00 18.97 120 ALA B C 1
ATOM 1940 O O . ALA B 1 120 ? -2.442 -10.115 32.781 1.00 19.74 120 ALA B O 1
ATOM 1942 N N . VAL B 1 121 ? -4.580 -10.993 32.483 1.00 16.57 121 VAL B N 1
ATOM 1943 C CA . VAL B 1 121 ? -4.753 -11.556 33.775 1.00 20.29 121 VAL B CA 1
ATOM 1944 C C . VAL B 1 121 ? -3.540 -12.542 34.125 1.00 22.30 121 VAL B C 1
ATOM 1945 O O . VAL B 1 121 ? -2.935 -13.193 33.257 1.00 22.32 121 VAL B O 1
ATOM 1949 N N . PRO B 1 122 ? -3.231 -12.664 35.376 1.00 22.59 122 PRO B N 1
ATOM 1950 C CA . PRO B 1 122 ? -2.070 -13.459 35.735 1.00 24.51 122 PRO B CA 1
ATOM 1951 C C . PRO B 1 122 ? -2.372 -14.920 35.338 1.00 27.58 122 PRO B C 1
ATOM 1952 O O . PRO B 1 122 ? -3.532 -15.361 35.422 1.00 30.66 122 PRO B O 1
ATOM 1956 N N . HIS B 1 123 ? -1.391 -15.636 34.799 1.00 30.17 123 HIS B N 1
ATOM 1957 C CA . HIS B 1 123 ? -1.603 -17.014 34.283 1.00 31.44 123 HIS B CA 1
ATOM 1958 C C . HIS B 1 123 ? -0.300 -17.848 34.357 1.00 33.29 123 HIS B C 1
ATOM 1959 O O . HIS B 1 123 ? 0.129 -18.445 33.368 1.00 34.26 123 HIS B O 1
ATOM 1966 N N . VAL B 1 124 ? 0.309 -17.903 35.530 1.00 34.34 124 VAL B N 1
ATOM 1967 C CA . VAL B 1 124 ? 1.604 -18.579 35.676 1.00 38.24 124 VAL B CA 1
ATOM 1968 C C . VAL B 1 124 ? 1.529 -20.084 36.074 1.00 38.30 124 VAL B C 1
ATOM 1969 O O . VAL B 1 124 ? 0.715 -20.439 36.941 1.00 40.61 124 VAL B O 1
#

Secondary structure (DSSP, 8-state):
--SPPPEEEEEEEEE-GGG-BGGGTBEEEEEEEEEEE-SSS-EE--EEEEEEBTT--EEEEEESSBTTB--EE-TT-EEEEEEEEEESSSEE--EEE---TTS----EEE----EE----/--SPPPEEEEEEEEE-GGG-BGGGTBEEEEEEEEEEE-SSS-EE--EEEEEEBTT--EEEEEESSBTTB--EE-TT-EEEEEEEEEESSSEE--EEE---TT-----EEE----EE----

Sequence (240 aa):
DVSLPCIKIQVQTRYIEEQSNPEYQRFVFAYLITIKNLSSQTVQLSRRWLITDADGKQTVVEGDGVVGEQPRIKANDEYTYSSGTALDTPVGVQGQYLIDEQGESFTVEIEPFRLAVPHVDVSLPCIKIQVQTRYIEEQSNPEYQRFVFAYLITIKNLSSQTVQLSRRWLITDADGKQTVVEGDGVVGEQPRIKANDEYTYSSGTALDTPVGVQGQYLIDEQGESFTVEIEPFRLAVPHV

B-factor: mean 26.31, std 8.63, range [9.89, 81.32]

Foldseek 3Di:
DPDPFDKDKDKDKAWDPVVADLVQLKTKMKMKMKIFGAGQFKAKKWWWDWKAAPVGDTDIDTDGDDPPDIDIAHHRGMDMDMDMDMGSHQKIKWIWMWQTPVRHIDIDTGDMDMHHDDDD/DPDPFDKDKDKDKAWDPVVADVVQLKTKMKMKIKIFGQGQFKDKKWWWDWKADPVGDIDIDTDGDDPPDTDTAHHGGMDMDMGMDMGSHQKIKWIWMWATPVGDIDIDTGDMDMDHDDDD

Nearest PDB structures (foldseek):
  1xvs-assembly1_B  TM=1.007E+00  e=3.752E-21  Vibrio cholerae
  1xq4-assembly1_A  TM=9.499E-01  e=1.594E-13  Bordetella pertussis
  1tza-assembly1_A  TM=9.565E-01  e=1.433E-13  Shewanella oneidensis MR-1
  1tza-assembly1_B  TM=9.539E-01  e=2.719E-13  Shewanella oneidensis MR-1
  5hdw-assembly1_A  TM=9.406E-01  e=2.964E-10  Homo sapiens

Radius of gyration: 22.41 Å; Cα contacts (8 Å, |Δi|>4): 601; chains: 2; bounding box: 59×41×64 Å

InterPro domains:
  IPR007474 ApaG domain [PF04379] (18-103)
  IPR007474 ApaG domain [PS51087] (2-126)
  IPR023065 Uncharacterised protein family ApaG [MF_00791] (1-126)
  IPR036767 ApaG domain superfamily [G3DSA:2.60.40.1470] (2-126)
  IPR036767 ApaG domain superfamily [SSF110069] (7-126)

CATH classification: 2.60.40.1470